Protein AF-A0A7W7RYU9-F1 (afdb_monomer_lite)

Radius of gyration: 37.53 Å; chains: 1; bounding box: 94×34×105 Å

Organism: NCBI:txid47479

Structure (mmCIF, N/CA/C/O backbone):
data_AF-A0A7W7RYU9-F1
#
_entry.id   AF-A0A7W7RYU9-F1
#
loop_
_atom_site.group_PDB
_atom_site.id
_atom_site.type_symbol
_atom_site.label_atom_id
_atom_site.label_alt_id
_atom_site.label_comp_id
_atom_site.label_asym_id
_atom_site.label_entity_id
_atom_site.label_seq_id
_atom_site.pdbx_PDB_ins_code
_atom_site.Cartn_x
_atom_site.Cartn_y
_atom_site.Cartn_z
_atom_site.occupancy
_atom_site.B_iso_or_equiv
_atom_site.auth_seq_id
_atom_site.auth_comp_id
_atom_site.auth_asym_id
_atom_site.auth_atom_id
_atom_site.pdbx_PDB_model_num
ATOM 1 N N . MET A 1 1 ? -8.422 -7.868 1.906 1.00 57.41 1 MET A N 1
ATOM 2 C CA . MET A 1 1 ? -9.436 -8.433 2.844 1.00 57.41 1 MET A CA 1
ATOM 3 C C . MET A 1 1 ? -8.757 -8.783 4.167 1.00 57.41 1 MET A C 1
ATOM 5 O O . MET A 1 1 ? -7.667 -9.340 4.126 1.00 57.41 1 MET A O 1
ATOM 9 N N . SER A 1 2 ? -9.335 -8.420 5.317 1.00 67.19 2 SER A N 1
ATOM 10 C CA . SER A 1 2 ? -8.742 -8.711 6.637 1.00 67.19 2 SER A CA 1
ATOM 11 C C . SER A 1 2 ? -8.926 -10.173 7.065 1.00 67.19 2 SER A C 1
ATOM 13 O O . SER A 1 2 ? -9.717 -10.900 6.459 1.00 67.19 2 SER A O 1
ATOM 15 N N . LYS A 1 3 ? -8.257 -10.588 8.151 1.00 63.41 3 LYS A N 1
ATOM 16 C CA . LYS A 1 3 ? -8.406 -11.928 8.753 1.00 63.41 3 LYS A CA 1
ATOM 17 C C . LYS A 1 3 ? -9.863 -12.324 9.041 1.00 63.41 3 LYS A C 1
ATOM 19 O O . LYS A 1 3 ? -10.215 -13.494 8.935 1.00 63.41 3 LYS A O 1
ATOM 24 N N . ASP A 1 4 ? -10.711 -11.346 9.356 1.00 58.25 4 ASP A N 1
ATOM 25 C CA . ASP A 1 4 ? -12.121 -11.551 9.711 1.00 58.25 4 ASP A CA 1
ATOM 26 C C . ASP A 1 4 ? -13.069 -11.440 8.500 1.00 58.25 4 ASP A C 1
ATOM 28 O O . ASP A 1 4 ? -14.263 -11.190 8.668 1.00 58.25 4 ASP A O 1
ATOM 32 N N . ASN A 1 5 ? -12.550 -11.581 7.273 1.00 61.59 5 ASN A N 1
ATOM 33 C CA . ASN A 1 5 ? -13.294 -11.424 6.016 1.00 61.59 5 ASN A CA 1
ATOM 34 C C . ASN A 1 5 ? -13.965 -10.049 5.842 1.00 61.59 5 ASN A C 1
ATOM 36 O O . ASN A 1 5 ? -15.003 -9.925 5.190 1.00 61.59 5 ASN A O 1
ATOM 40 N N . VAL A 1 6 ? -13.360 -8.992 6.388 1.00 61.28 6 VAL A N 1
ATOM 41 C CA . VAL A 1 6 ? -13.812 -7.623 6.126 1.00 61.28 6 VAL A CA 1
ATOM 42 C C . VAL A 1 6 ? -13.062 -7.067 4.917 1.00 61.28 6 VAL A C 1
ATOM 44 O O . VAL A 1 6 ? -11.830 -7.001 4.899 1.00 61.28 6 VAL A O 1
ATOM 47 N N . GLU A 1 7 ? -13.812 -6.669 3.894 1.00 68.25 7 GLU A N 1
ATOM 48 C CA . GLU A 1 7 ? -13.290 -5.923 2.751 1.00 68.25 7 GLU A CA 1
ATOM 49 C C . GLU A 1 7 ? -13.211 -4.442 3.103 1.00 68.25 7 GLU A C 1
ATOM 51 O O . GLU A 1 7 ? -14.199 -3.875 3.556 1.00 68.25 7 GLU A O 1
ATOM 56 N N . THR A 1 8 ? -12.048 -3.821 2.905 1.00 66.31 8 THR A N 1
ATOM 57 C CA . THR A 1 8 ? -11.808 -2.405 3.211 1.00 66.31 8 THR A CA 1
ATOM 58 C C . THR A 1 8 ? -11.007 -1.747 2.120 1.00 66.31 8 THR A C 1
ATOM 60 O O . THR A 1 8 ? -10.075 -2.352 1.590 1.00 66.31 8 THR A O 1
ATOM 63 N N . THR A 1 9 ? -11.325 -0.486 1.843 1.00 72.88 9 THR A N 1
ATOM 64 C CA . THR A 1 9 ? -10.570 0.290 0.864 1.00 72.88 9 THR A CA 1
ATOM 65 C C . THR A 1 9 ? -9.411 0.977 1.564 1.00 72.88 9 THR A C 1
ATOM 67 O O . THR A 1 9 ? -9.582 1.629 2.595 1.00 72.88 9 THR A O 1
ATOM 70 N N . VAL A 1 10 ? -8.218 0.824 1.001 1.00 70.81 10 VAL A N 1
ATOM 71 C CA . VAL A 1 10 ? -7.010 1.483 1.482 1.00 70.81 10 VAL A CA 1
ATOM 72 C C . VAL A 1 10 ? -6.432 2.292 0.335 1.00 70.81 10 VAL A C 1
ATOM 74 O O . VAL A 1 10 ? -6.175 1.763 -0.742 1.00 70.81 10 VAL A O 1
ATOM 77 N N . SER A 1 11 ? -6.223 3.584 0.574 1.00 75.50 11 SER A N 1
ATOM 78 C CA . SER A 1 11 ? -5.486 4.449 -0.346 1.00 75.50 11 SER A CA 1
ATOM 79 C C . SER A 1 11 ? -4.061 4.641 0.156 1.00 75.50 11 SER A C 1
ATOM 81 O O . SER A 1 11 ? -3.825 4.736 1.358 1.00 75.50 11 SER A O 1
ATOM 83 N N . GLY A 1 12 ? -3.099 4.733 -0.752 1.00 79.31 12 GLY A N 1
ATOM 84 C CA . GLY A 1 12 ? -1.705 4.932 -0.386 1.00 79.31 12 GLY A CA 1
ATOM 85 C C . GLY A 1 12 ? -0.906 5.590 -1.495 1.00 79.31 12 GLY A C 1
ATOM 86 O O . GLY A 1 12 ? -1.333 5.645 -2.648 1.00 79.31 12 GLY A O 1
ATOM 87 N N . VAL A 1 13 ? 0.263 6.096 -1.122 1.00 82.25 13 VAL A N 1
ATOM 88 C CA . VAL A 1 13 ? 1.255 6.643 -2.045 1.00 82.25 13 VAL A CA 1
ATOM 89 C C . VAL A 1 13 ? 2.537 5.841 -1.890 1.00 82.25 13 VAL A C 1
ATOM 91 O O . VAL A 1 13 ? 3.012 5.637 -0.773 1.00 82.25 13 VAL A O 1
ATOM 94 N N . ALA A 1 14 ? 3.083 5.396 -3.018 1.00 85.50 14 ALA A N 1
ATOM 95 C CA . ALA A 1 14 ? 4.393 4.772 -3.091 1.00 85.50 14 ALA A CA 1
ATOM 96 C C . ALA A 1 14 ? 5.376 5.742 -3.750 1.00 85.50 14 ALA A C 1
ATOM 98 O O . ALA A 1 14 ? 5.160 6.167 -4.887 1.00 85.50 14 ALA A O 1
ATOM 99 N N . THR A 1 15 ? 6.455 6.063 -3.045 1.00 86.00 15 THR A N 1
ATOM 100 C CA . THR A 1 15 ? 7.539 6.913 -3.537 1.00 86.00 15 THR A CA 1
ATOM 101 C C . THR A 1 15 ? 8.788 6.070 -3.735 1.00 86.00 15 THR A C 1
ATOM 103 O O . THR A 1 15 ? 9.236 5.365 -2.827 1.00 86.00 15 THR A O 1
ATOM 106 N N . PHE A 1 16 ? 9.358 6.150 -4.930 1.00 89.94 16 PHE A N 1
ATOM 107 C CA . PHE A 1 16 ? 10.529 5.383 -5.330 1.00 89.94 16 PHE A CA 1
ATOM 108 C C . PHE A 1 16 ? 11.350 6.166 -6.355 1.00 89.94 16 PHE A C 1
ATOM 110 O O . PHE A 1 16 ? 10.846 7.090 -6.998 1.00 89.94 16 PHE A O 1
ATOM 117 N N . THR A 1 17 ? 12.590 5.731 -6.540 1.00 90.25 17 THR A N 1
ATOM 118 C CA . THR A 1 17 ? 13.476 6.156 -7.627 1.00 90.25 17 THR A CA 1
ATOM 119 C C . THR A 1 17 ? 13.910 4.917 -8.405 1.00 90.25 17 THR A C 1
ATOM 121 O O . THR A 1 17 ? 13.978 3.820 -7.852 1.00 90.25 17 THR A O 1
ATOM 124 N N . LEU A 1 18 ? 14.173 5.050 -9.705 1.00 89.62 18 LEU A N 1
ATOM 125 C CA . LEU A 1 18 ? 14.740 3.942 -10.475 1.00 89.62 18 LEU A CA 1
ATOM 126 C C . LEU A 1 18 ? 16.192 3.708 -10.077 1.00 89.62 18 LEU A C 1
ATOM 128 O O . LEU A 1 18 ? 16.928 4.655 -9.802 1.00 89.62 18 LEU A O 1
ATOM 132 N N . ASN A 1 19 ? 16.615 2.451 -10.099 1.00 90.25 19 ASN A N 1
ATOM 133 C CA . ASN A 1 19 ? 18.013 2.112 -9.906 1.00 90.25 19 ASN A CA 1
ATOM 134 C C . ASN A 1 19 ? 18.860 2.744 -11.023 1.00 90.25 19 ASN A C 1
ATOM 136 O O . ASN A 1 19 ? 18.680 2.436 -12.201 1.00 90.25 19 ASN A O 1
ATOM 140 N N . THR A 1 20 ? 19.756 3.655 -10.646 1.00 89.06 20 THR A N 1
ATOM 141 C CA . THR A 1 20 ? 20.624 4.398 -11.564 1.00 89.06 20 THR A CA 1
ATOM 142 C C . THR A 1 20 ? 21.973 3.723 -11.822 1.00 89.06 20 THR A C 1
ATOM 144 O O . THR A 1 20 ? 22.787 4.286 -12.555 1.00 89.06 20 THR A O 1
ATOM 147 N N . ASP A 1 21 ? 22.221 2.518 -11.292 1.00 89.94 21 ASP A N 1
ATOM 148 C CA . ASP A 1 21 ? 23.340 1.687 -11.746 1.00 89.94 21 ASP A CA 1
ATOM 149 C C . ASP A 1 21 ? 23.207 1.418 -13.252 1.00 89.94 21 ASP A C 1
ATOM 151 O O . ASP A 1 21 ? 22.173 0.939 -13.723 1.00 89.94 21 ASP A O 1
ATOM 155 N N . CYS A 1 22 ? 24.260 1.706 -14.022 1.00 89.19 22 CYS A N 1
ATOM 156 C CA . CYS A 1 22 ? 24.199 1.687 -15.485 1.00 89.19 22 CYS A CA 1
ATOM 157 C C . CYS A 1 22 ? 23.720 0.344 -16.053 1.00 89.19 22 CYS A C 1
ATOM 159 O O . CYS A 1 22 ? 22.929 0.330 -16.997 1.00 89.19 22 CYS A O 1
ATOM 161 N N . LYS A 1 23 ? 24.183 -0.784 -15.498 1.00 90.44 23 LYS A N 1
ATOM 162 C CA . LYS A 1 23 ? 23.804 -2.115 -16.000 1.00 90.44 23 LYS A CA 1
ATOM 163 C C . LYS A 1 23 ? 22.353 -2.429 -15.664 1.00 90.44 23 LYS A C 1
ATOM 165 O O . LYS A 1 23 ? 21.607 -2.921 -16.510 1.00 90.44 23 LYS A O 1
ATOM 170 N N . THR A 1 24 ? 21.950 -2.118 -14.439 1.00 90.38 24 THR A N 1
ATOM 171 C CA . THR A 1 24 ? 20.587 -2.353 -13.962 1.00 90.38 24 THR A CA 1
ATOM 172 C C . THR A 1 24 ? 19.582 -1.490 -14.723 1.00 90.38 24 THR A C 1
ATOM 174 O O . THR A 1 24 ? 18.573 -2.001 -15.213 1.00 90.38 24 THR A O 1
ATOM 177 N N . LEU A 1 25 ? 19.898 -0.210 -14.923 1.00 89.62 25 LEU A N 1
ATOM 178 C CA . LEU A 1 25 ? 19.067 0.725 -15.674 1.00 89.62 25 LEU A CA 1
ATOM 179 C C . LEU A 1 25 ? 18.946 0.327 -17.151 1.00 89.62 25 LEU A C 1
ATOM 181 O O . LEU A 1 25 ? 17.851 0.361 -17.714 1.00 89.62 25 LEU A O 1
ATOM 185 N N . GLN A 1 26 ? 20.043 -0.110 -17.778 1.00 91.19 26 GLN A N 1
ATOM 186 C CA . GLN A 1 26 ? 20.004 -0.633 -19.145 1.00 91.19 26 GLN A CA 1
ATOM 187 C C . GLN A 1 26 ? 19.054 -1.833 -19.245 1.00 91.19 26 GLN A C 1
ATOM 189 O O . GLN A 1 26 ? 18.156 -1.844 -20.089 1.00 91.19 26 GLN A O 1
ATOM 194 N N . HIS A 1 27 ? 19.195 -2.817 -18.352 1.00 91.75 27 HIS A N 1
ATOM 195 C CA . HIS A 1 27 ? 18.322 -3.989 -18.344 1.00 91.75 27 HIS A CA 1
ATOM 196 C C . HIS A 1 27 ? 16.853 -3.636 -18.112 1.00 91.75 27 HIS A C 1
ATOM 198 O O . HIS A 1 27 ? 15.982 -4.233 -18.750 1.00 91.75 27 HIS A O 1
ATOM 204 N N . PHE A 1 28 ? 16.571 -2.659 -17.248 1.00 92.19 28 PHE A N 1
ATOM 205 C CA . PHE A 1 28 ? 15.221 -2.138 -17.066 1.00 92.19 28 PHE A CA 1
ATOM 206 C C . PHE A 1 28 ? 14.649 -1.612 -18.388 1.00 92.19 28 PHE A C 1
ATOM 208 O O . PHE A 1 28 ? 13.548 -2.002 -18.787 1.00 92.19 28 PHE A O 1
ATOM 215 N N . HIS A 1 29 ? 15.392 -0.764 -19.103 1.00 90.69 29 HIS A N 1
ATOM 216 C CA . HIS A 1 29 ? 14.929 -0.206 -20.372 1.00 90.69 29 HIS A CA 1
ATOM 217 C C . HIS A 1 29 ? 14.715 -1.284 -21.438 1.00 90.69 29 HIS A C 1
ATOM 219 O O . HIS A 1 29 ? 13.679 -1.277 -22.102 1.00 90.69 29 HIS A O 1
ATOM 225 N N . GLU A 1 30 ? 15.639 -2.234 -21.567 1.00 90.69 30 GLU A N 1
ATOM 226 C CA . GLU A 1 30 ? 15.567 -3.305 -22.564 1.00 90.69 30 GLU A CA 1
ATOM 227 C C . GLU A 1 30 ? 14.402 -4.270 -22.315 1.00 90.69 30 GLU A C 1
ATOM 229 O O . GLU A 1 30 ? 13.684 -4.635 -23.248 1.00 90.69 30 GLU A O 1
ATOM 234 N N . LYS A 1 31 ? 14.188 -4.680 -21.059 1.00 88.69 31 LYS A N 1
ATOM 235 C CA . LYS A 1 31 ? 13.199 -5.714 -20.714 1.00 88.69 31 LYS A CA 1
ATOM 236 C C . LYS A 1 31 ? 11.805 -5.156 -20.442 1.00 88.69 31 LYS A C 1
ATOM 238 O O . LYS A 1 31 ? 10.808 -5.800 -20.774 1.00 88.69 31 LYS A O 1
ATOM 243 N N . ILE A 1 32 ? 11.728 -3.980 -19.822 1.00 89.62 32 ILE A N 1
ATOM 244 C CA . ILE A 1 32 ? 10.477 -3.395 -19.327 1.00 89.62 32 ILE A CA 1
ATOM 245 C C . ILE A 1 32 ? 10.166 -2.102 -20.081 1.00 89.62 32 ILE A C 1
ATOM 247 O O . ILE A 1 32 ? 9.097 -1.983 -20.684 1.00 89.62 32 ILE A O 1
ATOM 251 N N . GLY A 1 33 ? 11.101 -1.151 -20.096 1.00 86.94 33 GLY A N 1
ATOM 252 C CA . GLY A 1 33 ? 10.869 0.191 -20.631 1.00 86.94 33 GLY A CA 1
ATOM 253 C C . GLY A 1 33 ? 10.376 0.192 -22.080 1.00 86.94 33 GLY A C 1
ATOM 254 O O . GLY A 1 33 ? 9.337 0.783 -22.381 1.00 86.94 33 GLY A O 1
ATOM 255 N N . LEU A 1 34 ? 11.058 -0.531 -22.970 1.00 88.62 34 LEU A N 1
ATOM 256 C CA . LEU A 1 34 ? 10.690 -0.636 -24.386 1.00 88.62 34 LEU A CA 1
ATOM 257 C C . LEU A 1 34 ? 9.351 -1.355 -24.592 1.00 88.62 34 LEU A C 1
ATOM 259 O O . LEU A 1 34 ? 8.515 -0.890 -25.368 1.00 88.62 34 LEU A O 1
ATOM 263 N N . LYS A 1 35 ? 9.107 -2.447 -23.857 1.00 89.75 35 LYS A N 1
ATOM 264 C CA . LYS A 1 35 ? 7.871 -3.241 -23.958 1.00 89.75 35 LYS A CA 1
ATOM 265 C C . LYS A 1 35 ? 6.627 -2.407 -23.653 1.00 89.75 35 LYS A C 1
ATOM 267 O O . LYS A 1 35 ? 5.607 -2.545 -24.326 1.00 89.75 35 LYS A O 1
ATOM 272 N N . PHE A 1 36 ? 6.709 -1.540 -22.648 1.00 90.12 36 PHE A N 1
ATOM 273 C CA . PHE A 1 36 ? 5.586 -0.703 -22.223 1.00 90.12 36 PHE A CA 1
ATOM 274 C C . PHE A 1 36 ? 5.569 0.680 -22.876 1.00 90.12 36 PHE A C 1
ATOM 276 O O . PHE A 1 36 ? 4.593 1.414 -22.693 1.00 90.12 36 PHE A O 1
ATOM 283 N N . ARG A 1 37 ? 6.606 1.024 -23.655 1.00 89.00 37 ARG A N 1
ATOM 284 C CA . ARG A 1 37 ? 6.866 2.387 -24.141 1.00 89.00 37 ARG A CA 1
ATOM 285 C C . ARG A 1 37 ? 6.907 3.385 -22.981 1.00 89.00 37 ARG A C 1
ATOM 287 O O . ARG A 1 37 ? 6.235 4.409 -23.001 1.00 89.00 37 ARG A O 1
ATOM 294 N N . ALA A 1 38 ? 7.636 3.038 -21.921 1.00 85.38 38 ALA A N 1
ATOM 295 C CA . ALA A 1 38 ? 7.793 3.855 -20.720 1.00 85.38 38 ALA A CA 1
ATOM 296 C C . ALA A 1 38 ? 8.761 5.027 -20.977 1.00 85.38 38 ALA A C 1
ATOM 298 O O . ALA A 1 38 ? 9.836 5.125 -20.394 1.00 85.38 38 ALA A O 1
ATOM 299 N N . TYR A 1 39 ? 8.378 5.903 -21.898 1.00 81.75 39 TYR A N 1
ATOM 300 C CA . TYR A 1 39 ? 8.991 7.195 -22.178 1.00 81.75 39 TYR A CA 1
ATOM 301 C C . TYR A 1 39 ? 7.879 8.251 -22.249 1.00 81.75 39 TYR A C 1
ATOM 303 O O . TYR A 1 39 ? 6.694 7.907 -22.277 1.00 81.75 39 TYR A O 1
ATOM 311 N N . TYR A 1 40 ? 8.252 9.527 -22.198 1.00 81.56 40 TYR A N 1
ATOM 312 C CA . TYR A 1 40 ? 7.301 10.624 -22.364 1.00 81.56 40 TYR A CA 1
ATOM 313 C C . TYR A 1 40 ? 7.102 10.910 -23.851 1.00 81.56 40 TYR A C 1
ATOM 315 O O . TYR A 1 40 ? 8.080 11.033 -24.587 1.00 81.56 40 TYR A O 1
ATOM 323 N N . GLU A 1 41 ? 5.849 11.029 -24.273 1.00 80.75 41 GLU A N 1
ATOM 324 C CA . GLU A 1 41 ? 5.453 11.405 -25.632 1.00 80.75 41 GLU A CA 1
ATOM 325 C C . GLU A 1 41 ? 4.430 12.538 -25.487 1.00 80.75 41 GLU A C 1
ATOM 327 O O . GLU A 1 41 ? 3.437 12.377 -24.783 1.00 80.75 41 GLU A O 1
ATOM 332 N N . ASP A 1 42 ? 4.739 13.724 -26.020 1.00 80.06 42 ASP A N 1
ATOM 333 C CA . ASP A 1 42 ? 3.897 14.932 -25.933 1.00 80.06 42 ASP A CA 1
ATOM 334 C C . ASP A 1 42 ? 3.455 15.338 -24.509 1.00 80.06 42 ASP A C 1
ATOM 336 O O . ASP A 1 42 ? 2.370 15.868 -24.285 1.00 80.06 42 ASP A O 1
ATOM 340 N N . GLY A 1 43 ? 4.316 15.100 -23.512 1.00 75.38 43 GLY A N 1
ATOM 341 C CA . GLY A 1 43 ? 4.021 15.386 -22.101 1.00 75.38 43 GLY A CA 1
ATOM 342 C C . GLY A 1 43 ? 3.140 14.332 -21.419 1.00 75.38 43 GLY A C 1
ATOM 343 O O . GLY A 1 43 ? 2.906 14.413 -20.212 1.00 75.38 43 GLY A O 1
ATOM 344 N N . GLU A 1 44 ? 2.710 13.303 -22.148 1.00 71.62 44 GLU A N 1
ATOM 345 C CA . GLU A 1 44 ? 1.970 12.168 -21.616 1.00 71.62 44 GLU A CA 1
ATOM 346 C C . GLU A 1 44 ? 2.888 10.986 -21.286 1.00 71.62 44 GLU A C 1
ATOM 348 O O . GLU A 1 44 ? 3.940 10.770 -21.887 1.00 71.62 44 GLU A O 1
ATOM 353 N N . SER A 1 45 ? 2.476 10.185 -20.302 1.00 82.38 45 SER A N 1
ATOM 354 C CA . SER A 1 45 ? 3.243 9.041 -19.797 1.00 82.38 45 SER A CA 1
ATOM 355 C C . SER A 1 45 ? 2.396 7.766 -19.727 1.00 82.38 45 SER A C 1
ATOM 357 O O . SER A 1 45 ? 2.477 6.974 -18.785 1.00 82.38 45 SER A O 1
ATOM 359 N N . ALA A 1 46 ? 1.554 7.533 -20.739 1.00 86.75 46 ALA A N 1
ATOM 360 C CA . ALA A 1 46 ? 0.663 6.369 -20.789 1.00 86.75 46 ALA A CA 1
ATOM 361 C C . ALA A 1 46 ? 1.418 5.028 -20.674 1.00 86.75 46 ALA A C 1
ATOM 363 O O . ALA A 1 46 ? 0.925 4.081 -20.052 1.00 86.75 46 ALA A O 1
ATOM 364 N N . GLY A 1 47 ? 2.632 4.936 -21.227 1.00 88.62 47 GLY A N 1
ATOM 365 C CA . GLY A 1 47 ? 3.494 3.764 -21.064 1.00 88.62 47 GLY A CA 1
ATOM 366 C C . GLY A 1 47 ? 3.979 3.562 -19.630 1.00 88.62 47 GLY A C 1
ATOM 367 O O . GLY A 1 47 ? 3.867 2.454 -19.103 1.00 88.62 47 GLY A O 1
ATOM 368 N N . TRP A 1 48 ? 4.407 4.637 -18.958 1.00 90.06 48 TRP A N 1
ATOM 369 C CA . TRP A 1 48 ? 4.751 4.607 -17.533 1.00 90.06 48 TRP A CA 1
ATOM 370 C C . TRP A 1 48 ? 3.566 4.173 -16.676 1.00 90.06 48 TRP A C 1
ATOM 372 O O . TRP A 1 48 ? 3.715 3.269 -15.861 1.00 90.06 48 TRP A O 1
ATOM 382 N N . ARG A 1 49 ? 2.371 4.734 -16.896 1.00 89.75 49 ARG A N 1
ATOM 383 C CA . ARG A 1 49 ? 1.166 4.354 -16.135 1.00 89.75 49 ARG A CA 1
ATOM 384 C C . ARG A 1 49 ? 0.851 2.861 -16.258 1.00 89.75 49 ARG A C 1
ATOM 386 O O . ARG A 1 49 ? 0.604 2.202 -15.253 1.00 89.75 49 ARG A O 1
ATOM 393 N N . ARG A 1 50 ? 0.890 2.303 -17.474 1.00 90.94 50 ARG A N 1
ATOM 394 C CA . ARG A 1 50 ? 0.643 0.864 -17.701 1.00 90.94 50 ARG A CA 1
ATOM 395 C C . ARG A 1 50 ? 1.707 -0.018 -17.049 1.00 90.94 50 ARG A C 1
ATOM 397 O O . ARG A 1 50 ? 1.368 -1.043 -16.457 1.00 90.94 50 ARG A O 1
ATOM 404 N N . MET A 1 51 ? 2.969 0.390 -17.144 1.00 92.81 51 MET A N 1
ATOM 405 C CA . MET A 1 51 ? 4.088 -0.315 -16.526 1.00 92.81 51 MET A CA 1
ATOM 406 C C . MET A 1 51 ? 3.948 -0.321 -15.000 1.00 92.81 51 MET A C 1
ATOM 408 O O . MET A 1 51 ? 3.920 -1.392 -14.399 1.00 92.81 51 MET A O 1
ATOM 412 N N . LEU A 1 52 ? 3.743 0.846 -14.383 1.00 91.25 52 LEU A N 1
ATOM 413 C CA . LEU A 1 52 ? 3.587 0.979 -12.933 1.00 91.25 52 LEU A CA 1
ATOM 414 C C . LEU A 1 52 ? 2.353 0.236 -12.414 1.00 91.25 52 LEU A C 1
ATOM 416 O O . LEU A 1 52 ? 2.419 -0.395 -11.365 1.00 91.25 52 LEU A O 1
ATOM 420 N N . ASN A 1 53 ? 1.251 0.207 -13.165 1.00 91.00 53 ASN A N 1
ATOM 421 C CA . ASN A 1 53 ? 0.100 -0.617 -12.792 1.00 91.00 53 ASN A CA 1
ATOM 422 C C . ASN A 1 53 ? 0.435 -2.118 -12.729 1.00 91.00 53 ASN A C 1
ATOM 424 O O . ASN A 1 53 ? -0.137 -2.838 -11.915 1.00 91.00 53 ASN A O 1
ATOM 428 N N . THR A 1 54 ? 1.359 -2.584 -13.570 1.00 90.94 54 THR A N 1
ATOM 429 C CA . THR A 1 54 ? 1.732 -4.001 -13.657 1.00 90.94 54 THR A CA 1
ATOM 430 C C . THR A 1 54 ? 2.792 -4.378 -12.624 1.00 90.94 54 THR A C 1
ATOM 432 O O . THR A 1 54 ? 2.635 -5.376 -11.931 1.00 90.94 54 THR A O 1
ATOM 435 N N . TYR A 1 55 ? 3.859 -3.584 -12.515 1.00 90.56 55 TYR A N 1
ATOM 436 C CA . TYR A 1 55 ? 5.035 -3.918 -11.703 1.00 90.56 55 TYR A CA 1
ATOM 437 C C . TYR A 1 55 ? 5.031 -3.300 -10.306 1.00 90.56 55 TYR A C 1
ATOM 439 O O . TYR A 1 55 ? 5.792 -3.750 -9.461 1.00 90.56 55 TYR A O 1
ATOM 447 N N . MET A 1 56 ? 4.188 -2.295 -10.053 1.00 89.38 56 MET A N 1
ATOM 448 C CA . MET A 1 56 ? 4.082 -1.656 -8.737 1.00 89.38 56 MET A CA 1
ATOM 449 C C . MET A 1 56 ? 2.705 -1.886 -8.126 1.00 89.38 56 MET A C 1
ATOM 451 O O . MET A 1 56 ? 2.608 -2.500 -7.070 1.00 89.38 56 MET A O 1
ATOM 455 N N . ARG A 1 57 ? 1.627 -1.448 -8.795 1.00 89.94 57 ARG A N 1
ATOM 456 C CA . ARG A 1 57 ? 0.272 -1.494 -8.219 1.00 89.94 57 ARG A CA 1
ATOM 457 C C . ARG A 1 57 ? -0.167 -2.919 -7.899 1.00 89.94 57 ARG A C 1
ATOM 459 O O . ARG A 1 57 ? -0.567 -3.181 -6.776 1.00 89.94 57 ARG A O 1
ATOM 466 N N . LEU A 1 58 ? -0.064 -3.843 -8.855 1.00 90.56 58 LEU A N 1
ATOM 467 C CA . LEU A 1 58 ? -0.507 -5.221 -8.641 1.00 90.56 58 LEU A CA 1
ATOM 468 C C . LEU A 1 58 ? 0.283 -5.936 -7.518 1.00 90.56 58 LEU A C 1
ATOM 470 O O . LEU A 1 58 ? -0.358 -6.536 -6.656 1.00 90.56 58 LEU A O 1
ATOM 474 N N . PRO A 1 59 ? 1.628 -5.871 -7.457 1.00 91.06 59 PRO A N 1
ATOM 475 C CA . PRO A 1 59 ? 2.383 -6.389 -6.314 1.00 91.06 59 PRO A CA 1
ATOM 476 C C . PRO A 1 59 ? 2.038 -5.723 -4.979 1.00 91.06 59 PRO A C 1
ATOM 478 O O . PRO A 1 59 ? 1.913 -6.421 -3.976 1.00 91.06 59 PRO A O 1
ATOM 481 N N . LEU A 1 60 ? 1.837 -4.401 -4.962 1.00 89.44 60 LEU A N 1
ATOM 482 C CA . LEU A 1 60 ? 1.434 -3.667 -3.760 1.00 89.44 60 LEU A CA 1
ATOM 483 C C . LEU A 1 60 ? 0.056 -4.098 -3.261 1.00 89.44 60 LEU A C 1
ATOM 485 O O . LEU A 1 60 ? -0.096 -4.357 -2.071 1.00 89.44 60 LEU A O 1
ATOM 489 N N . ASP A 1 61 ? -0.923 -4.230 -4.157 1.00 89.00 61 ASP A N 1
ATOM 490 C CA . ASP A 1 61 ? -2.264 -4.718 -3.822 1.00 89.00 61 ASP A CA 1
ATOM 491 C C . ASP A 1 61 ? -2.177 -6.120 -3.193 1.00 89.00 61 ASP A C 1
ATOM 493 O O . ASP A 1 61 ? -2.743 -6.368 -2.129 1.00 89.00 61 ASP A O 1
ATOM 497 N N . ARG A 1 62 ? -1.368 -7.015 -3.779 1.00 90.56 62 ARG A N 1
ATOM 498 C CA . ARG A 1 62 ? -1.132 -8.364 -3.234 1.00 90.56 62 ARG A CA 1
ATOM 499 C C . ARG A 1 62 ? -0.435 -8.338 -1.875 1.00 90.56 62 ARG A C 1
ATOM 501 O O . ARG A 1 62 ? -0.777 -9.144 -1.015 1.00 90.56 62 ARG A O 1
ATOM 508 N N . ALA A 1 63 ? 0.527 -7.440 -1.675 1.00 90.00 63 ALA A N 1
ATOM 509 C CA . ALA A 1 63 ? 1.222 -7.274 -0.400 1.00 90.00 63 ALA A CA 1
ATOM 510 C C . ALA A 1 63 ? 0.279 -6.764 0.694 1.00 90.00 63 ALA A C 1
ATOM 512 O O . ALA A 1 63 ? 0.297 -7.291 1.805 1.00 90.00 63 ALA A O 1
ATOM 513 N N . MET A 1 64 ? -0.572 -5.786 0.371 1.00 86.50 64 MET A N 1
ATOM 514 C CA . MET A 1 64 ? -1.604 -5.282 1.277 1.00 86.50 64 MET A CA 1
ATOM 515 C C . MET A 1 64 ? -2.591 -6.382 1.654 1.00 86.50 64 MET A C 1
ATOM 517 O O . MET A 1 64 ? -2.840 -6.579 2.840 1.00 86.50 64 MET A O 1
ATOM 521 N N . ASP A 1 65 ? -3.092 -7.145 0.682 1.00 86.62 65 ASP A N 1
ATOM 522 C CA . ASP A 1 65 ? -4.011 -8.251 0.950 1.00 86.62 65 ASP A CA 1
ATOM 523 C C . ASP A 1 65 ? -3.376 -9.351 1.803 1.00 86.62 65 ASP A C 1
ATOM 525 O O . ASP A 1 65 ? -3.980 -9.788 2.783 1.00 86.62 65 ASP A O 1
ATOM 529 N N . ALA A 1 66 ? -2.156 -9.775 1.467 1.00 88.19 66 ALA A N 1
ATOM 530 C CA . ALA A 1 66 ? -1.435 -10.793 2.224 1.00 88.19 66 ALA A CA 1
ATOM 531 C C . ALA A 1 66 ? -1.148 -10.330 3.660 1.00 88.19 66 ALA A C 1
ATOM 533 O O . ALA A 1 66 ? -1.408 -11.073 4.603 1.00 88.19 66 ALA A O 1
ATOM 534 N N . ALA A 1 67 ? -0.695 -9.084 3.842 1.00 87.12 67 ALA A N 1
ATOM 535 C CA . ALA A 1 67 ? -0.491 -8.516 5.168 1.00 87.12 67 ALA A CA 1
ATOM 536 C C . ALA A 1 67 ? -1.811 -8.437 5.941 1.00 87.12 67 ALA A C 1
ATOM 538 O O . ALA A 1 67 ? -1.870 -8.848 7.091 1.00 87.12 67 ALA A O 1
ATOM 539 N N . SER A 1 68 ? -2.893 -7.947 5.330 1.00 83.12 68 SER A N 1
ATOM 540 C CA . SER A 1 68 ? -4.190 -7.792 6.000 1.00 83.12 68 SER A CA 1
ATOM 541 C C . SER A 1 68 ? -4.789 -9.111 6.496 1.00 83.12 68 SER A C 1
ATOM 543 O O . SER A 1 68 ? -5.539 -9.089 7.470 1.00 83.12 68 SER A O 1
ATOM 545 N N . GLN A 1 69 ? -4.450 -10.254 5.896 1.00 82.50 69 GLN A N 1
ATOM 546 C CA . GLN A 1 69 ? -4.870 -11.572 6.389 1.00 82.50 69 GLN A CA 1
ATOM 547 C C . GLN A 1 69 ? -4.211 -11.964 7.721 1.00 82.50 69 GLN A C 1
ATOM 549 O O . GLN A 1 69 ? -4.735 -12.818 8.437 1.00 82.50 69 GLN A O 1
ATOM 554 N N . GLU A 1 70 ? -3.091 -11.336 8.083 1.00 83.38 70 GLU A N 1
ATOM 555 C CA . GLU A 1 70 ? -2.390 -11.589 9.346 1.00 83.38 70 GLU A CA 1
ATOM 556 C C . GLU A 1 70 ? -3.017 -10.816 10.526 1.00 83.38 70 GLU A C 1
ATOM 558 O O . GLU A 1 70 ? -2.818 -11.196 11.682 1.00 83.38 70 GLU A O 1
ATOM 563 N N . PHE A 1 71 ? -3.834 -9.786 10.259 1.00 77.50 71 PHE A N 1
ATOM 564 C CA . PHE A 1 71 ? -4.371 -8.879 11.281 1.00 77.50 71 PHE A CA 1
ATOM 565 C C . PHE A 1 71 ? -5.904 -8.844 11.317 1.00 77.50 71 PHE A C 1
ATOM 567 O O . PHE A 1 71 ? -6.594 -8.890 10.296 1.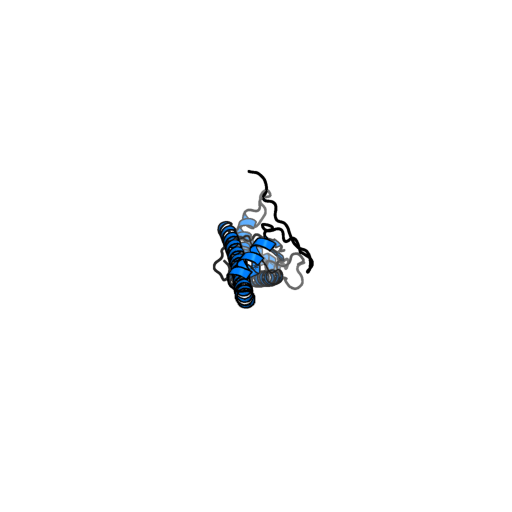00 77.50 71 PHE A O 1
ATOM 574 N N . GLU A 1 72 ? -6.449 -8.702 12.526 1.00 71.06 72 GLU A N 1
ATOM 575 C CA . GLU A 1 72 ? -7.881 -8.481 12.734 1.00 71.06 72 GLU A CA 1
ATOM 576 C C . GLU A 1 72 ? -8.283 -7.061 12.329 1.00 71.06 72 GLU A C 1
ATOM 578 O O . GLU A 1 72 ? -7.596 -6.078 12.633 1.00 71.06 72 GLU A O 1
ATOM 583 N N . TRP A 1 73 ? -9.455 -6.933 11.704 1.00 68.44 73 TRP A N 1
ATOM 584 C CA . TRP A 1 73 ? -9.963 -5.648 11.208 1.00 68.44 73 TRP A CA 1
ATOM 585 C C . TRP A 1 73 ? -10.066 -4.593 12.322 1.00 68.44 73 TRP A C 1
ATOM 587 O O . TRP A 1 73 ? -9.688 -3.431 12.152 1.00 68.44 73 TRP A O 1
ATOM 597 N N . ARG A 1 74 ? -10.555 -5.007 13.497 1.00 64.62 74 ARG A N 1
ATOM 598 C CA . ARG A 1 74 ? -10.733 -4.108 14.645 1.00 64.62 74 ARG A CA 1
ATOM 599 C C . ARG A 1 74 ? -9.404 -3.572 15.172 1.00 64.62 74 ARG A C 1
ATOM 601 O O . ARG A 1 74 ? -9.381 -2.429 15.626 1.00 64.62 74 ARG A O 1
ATOM 608 N N . GLY A 1 75 ? -8.334 -4.366 15.101 1.00 67.12 75 GLY A N 1
ATOM 609 C CA . GLY A 1 75 ? -6.986 -3.952 15.486 1.00 67.12 75 GLY A CA 1
ATOM 610 C C . GLY A 1 75 ? -6.430 -2.907 14.524 1.00 67.12 75 GLY A C 1
ATOM 611 O O . GLY A 1 75 ? -6.023 -1.836 14.961 1.00 67.12 75 GLY A O 1
ATOM 612 N N . LEU A 1 76 ? -6.540 -3.158 13.215 1.00 67.94 76 LEU A N 1
ATOM 613 C CA . LEU A 1 76 ? -6.110 -2.220 12.168 1.00 67.94 76 LEU A CA 1
ATOM 614 C C . LEU A 1 76 ? -6.802 -0.849 12.266 1.00 67.94 76 LEU A C 1
ATOM 616 O O . LEU A 1 76 ? -6.203 0.179 11.949 1.00 67.94 76 LEU A O 1
ATOM 620 N N . PHE A 1 77 ? -8.064 -0.823 12.702 1.00 67.12 77 PHE A N 1
ATOM 621 C CA . PHE A 1 77 ? -8.844 0.411 12.793 1.00 67.12 77 PHE A CA 1
ATOM 622 C C . PHE A 1 77 ? -8.654 1.187 14.109 1.00 67.12 77 PHE A C 1
ATOM 624 O O . PHE A 1 77 ? -8.703 2.423 14.085 1.00 67.12 77 PHE A O 1
ATOM 631 N N . ASN A 1 78 ? -8.480 0.490 15.241 1.00 63.72 78 ASN A N 1
ATOM 632 C CA . ASN A 1 78 ? -8.506 1.096 16.581 1.00 63.72 78 ASN A CA 1
ATOM 633 C C . ASN A 1 78 ? -7.137 1.196 17.270 1.00 63.72 78 ASN A C 1
ATOM 635 O O . ASN A 1 78 ? -7.009 2.008 18.185 1.00 63.72 78 ASN A O 1
ATOM 639 N N . ASP A 1 79 ? -6.135 0.402 16.874 1.00 71.50 79 ASP A N 1
ATOM 640 C CA . ASP A 1 79 ? -4.828 0.369 17.538 1.00 71.50 79 ASP A CA 1
ATOM 641 C C . ASP A 1 79 ? -3.708 0.920 16.627 1.00 71.50 79 ASP A C 1
ATOM 643 O O . ASP A 1 79 ? -3.357 0.301 15.616 1.00 71.50 79 ASP A O 1
ATOM 647 N N . PRO A 1 80 ? -3.097 2.069 16.981 1.00 71.62 80 PRO A N 1
ATOM 648 C CA . PRO A 1 80 ? -1.969 2.629 16.242 1.00 71.62 80 PRO A CA 1
ATOM 649 C C . PRO A 1 80 ? -0.754 1.699 16.131 1.00 71.62 80 PRO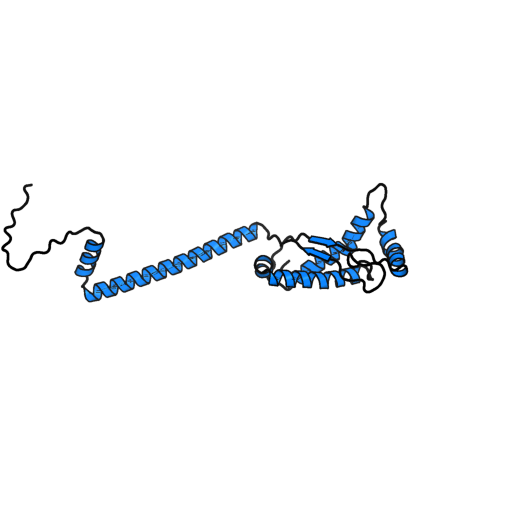 A C 1
ATOM 651 O O . PRO A 1 80 ? -0.036 1.777 15.137 1.00 71.62 80 PRO A O 1
ATOM 654 N N . LYS A 1 81 ? -0.506 0.826 17.118 1.00 78.12 81 LYS A N 1
ATOM 655 C CA . LYS A 1 81 ? 0.629 -0.110 17.088 1.00 78.12 81 LYS A CA 1
ATOM 656 C C . LYS A 1 81 ? 0.410 -1.204 16.054 1.00 78.12 81 LYS A C 1
ATOM 658 O O . LYS A 1 81 ? 1.278 -1.430 15.220 1.00 78.12 81 LYS A O 1
ATOM 663 N N . VAL A 1 82 ? -0.782 -1.801 16.052 1.00 77.75 82 VAL A N 1
ATOM 664 C CA . VAL A 1 82 ? -1.172 -2.812 15.059 1.00 77.75 82 VAL A CA 1
ATOM 665 C C . VAL A 1 82 ? -1.119 -2.225 13.646 1.00 77.75 82 VAL A C 1
ATOM 667 O O . VAL A 1 82 ? -0.671 -2.892 12.718 1.00 77.75 82 VAL A O 1
ATOM 670 N N . LYS A 1 83 ? -1.498 -0.950 13.476 1.00 75.00 83 LYS A N 1
ATOM 671 C CA . LYS A 1 83 ? -1.355 -0.247 12.192 1.00 75.00 83 LYS A CA 1
ATOM 672 C C . LYS A 1 83 ? 0.107 -0.121 11.757 1.00 75.00 83 LYS A C 1
ATOM 674 O O . LYS A 1 83 ? 0.406 -0.406 10.605 1.00 75.00 83 LYS A O 1
ATOM 679 N N . GLN A 1 84 ? 1.008 0.280 12.656 1.00 80.44 84 GLN A N 1
ATOM 680 C CA . GLN A 1 84 ? 2.439 0.388 12.340 1.00 80.44 84 GLN A CA 1
ATOM 681 C C . GLN A 1 84 ? 3.062 -0.969 11.996 1.00 80.44 84 GLN A C 1
ATOM 683 O O . GLN A 1 84 ? 3.839 -1.063 11.049 1.00 80.44 84 GLN A O 1
ATOM 688 N N . GLU A 1 85 ? 2.705 -2.026 12.727 1.00 85.19 85 GLU A N 1
ATOM 689 C CA . GLU A 1 85 ? 3.157 -3.391 12.436 1.00 85.19 85 GLU A CA 1
ATOM 690 C C . GLU A 1 85 ? 2.649 -3.874 11.075 1.00 85.19 85 GLU A C 1
ATOM 692 O O . GLU A 1 85 ? 3.415 -4.437 10.291 1.00 85.19 85 GLU A O 1
ATOM 697 N N . TRP A 1 86 ? 1.384 -3.595 10.757 1.00 85.50 86 TRP A N 1
ATOM 698 C CA . TRP A 1 86 ? 0.816 -3.892 9.448 1.00 85.50 86 TRP A CA 1
ATOM 699 C C . TRP A 1 86 ? 1.500 -3.100 8.328 1.00 85.50 86 TRP A C 1
ATOM 701 O O . TRP A 1 86 ? 1.872 -3.693 7.322 1.00 85.50 86 TRP A O 1
ATOM 711 N N . GLU A 1 87 ? 1.748 -1.798 8.498 1.00 81.88 87 GLU A N 1
ATOM 712 C CA . GLU A 1 87 ? 2.473 -0.978 7.513 1.00 81.88 87 GLU A CA 1
ATOM 713 C C . GLU A 1 87 ? 3.894 -1.506 7.269 1.00 81.88 87 GLU A C 1
ATOM 715 O O . GLU A 1 87 ? 4.314 -1.646 6.118 1.00 81.88 87 GLU A O 1
ATOM 720 N N . ALA A 1 88 ? 4.614 -1.872 8.333 1.00 84.75 88 ALA A N 1
ATOM 721 C CA . ALA A 1 88 ? 5.933 -2.490 8.226 1.00 84.75 88 ALA A CA 1
ATOM 722 C C . ALA A 1 88 ? 5.864 -3.834 7.484 1.00 84.75 88 ALA A C 1
ATOM 724 O O . ALA A 1 88 ? 6.696 -4.117 6.618 1.00 84.75 88 ALA A O 1
ATOM 725 N N . ARG A 1 89 ? 4.838 -4.646 7.767 1.00 88.06 89 ARG A N 1
ATOM 726 C CA . ARG A 1 89 ? 4.611 -5.927 7.091 1.00 88.06 89 ARG A CA 1
ATOM 727 C C . ARG A 1 89 ? 4.305 -5.750 5.605 1.00 88.06 89 ARG A C 1
ATOM 729 O O . ARG A 1 89 ? 4.873 -6.474 4.788 1.00 88.06 89 ARG A O 1
ATOM 736 N N . VAL A 1 90 ? 3.468 -4.771 5.256 1.00 87.38 90 VAL A N 1
ATOM 737 C CA . VAL A 1 90 ? 3.185 -4.397 3.865 1.00 87.38 90 VAL A CA 1
ATOM 738 C C . VAL A 1 90 ? 4.468 -3.975 3.161 1.00 87.38 90 VAL A C 1
ATOM 740 O O . VAL A 1 90 ? 4.704 -4.443 2.056 1.00 87.38 90 VAL A O 1
ATOM 743 N N . GLY A 1 91 ? 5.322 -3.162 3.790 1.00 84.38 91 GLY A N 1
ATOM 744 C CA . GLY A 1 91 ? 6.610 -2.756 3.214 1.00 84.38 91 GLY A CA 1
ATOM 745 C C . GLY A 1 91 ? 7.507 -3.941 2.845 1.00 84.38 91 GLY A C 1
ATOM 746 O O . GLY A 1 91 ? 8.007 -4.012 1.721 1.00 84.38 91 GLY A O 1
ATOM 747 N N . VAL A 1 92 ? 7.643 -4.917 3.750 1.00 87.31 92 VAL A N 1
ATOM 748 C CA . VAL A 1 92 ? 8.443 -6.133 3.513 1.00 87.31 92 VAL A CA 1
ATOM 749 C C . VAL A 1 92 ? 7.878 -6.964 2.357 1.00 87.31 92 VAL A C 1
ATOM 751 O O . VAL A 1 92 ? 8.623 -7.358 1.459 1.00 87.31 92 VAL A O 1
ATOM 754 N N . LEU A 1 93 ? 6.566 -7.223 2.360 1.00 89.81 93 LEU A N 1
ATOM 755 C CA . LEU A 1 93 ? 5.912 -8.023 1.318 1.00 89.81 93 LEU A CA 1
ATOM 756 C C . LEU A 1 93 ? 5.883 -7.301 -0.032 1.00 89.81 93 LEU A C 1
ATOM 758 O O . LEU A 1 93 ? 6.058 -7.931 -1.071 1.00 89.81 93 LEU A O 1
ATOM 762 N N . ALA A 1 94 ? 5.699 -5.981 -0.024 1.00 87.94 94 ALA A N 1
ATOM 763 C CA . ALA A 1 94 ? 5.710 -5.157 -1.222 1.00 87.94 94 ALA A CA 1
ATOM 764 C C . ALA A 1 94 ? 7.056 -5.250 -1.927 1.00 87.94 94 ALA A C 1
ATOM 766 O O . ALA A 1 94 ? 7.087 -5.508 -3.126 1.00 87.94 94 ALA A O 1
ATOM 767 N N . ARG A 1 95 ? 8.161 -5.106 -1.185 1.00 84.81 95 ARG A N 1
ATOM 768 C CA . ARG A 1 95 ? 9.506 -5.277 -1.740 1.00 84.81 95 ARG A CA 1
ATOM 769 C C . ARG A 1 95 ? 9.661 -6.641 -2.396 1.00 84.81 95 ARG A C 1
ATOM 771 O O . ARG A 1 95 ? 10.017 -6.706 -3.567 1.00 84.81 95 ARG A O 1
ATOM 778 N N . GLN A 1 96 ? 9.326 -7.700 -1.663 1.00 88.81 96 GLN A N 1
ATOM 779 C CA . GLN A 1 96 ? 9.451 -9.066 -2.156 1.00 88.81 96 GLN A CA 1
ATOM 780 C C . GLN A 1 96 ? 8.644 -9.278 -3.446 1.00 88.81 96 GLN A C 1
ATOM 782 O O . GLN A 1 96 ? 9.181 -9.745 -4.445 1.00 88.81 96 GLN A O 1
ATOM 787 N N . PHE A 1 97 ? 7.366 -8.894 -3.467 1.00 91.12 97 PHE A N 1
ATOM 788 C CA . PHE A 1 97 ? 6.521 -9.105 -4.642 1.00 91.12 97 PHE A CA 1
ATOM 789 C C . PHE A 1 97 ? 6.898 -8.209 -5.826 1.00 91.12 97 PHE A C 1
ATOM 791 O O . PHE A 1 97 ? 6.731 -8.628 -6.975 1.00 91.12 97 PHE A O 1
ATOM 798 N N . ILE A 1 98 ? 7.391 -6.990 -5.582 1.00 89.69 98 ILE A N 1
ATOM 799 C CA . ILE A 1 98 ? 7.894 -6.10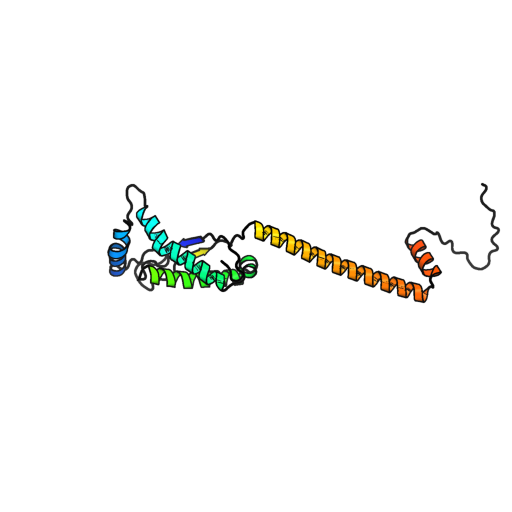5 -6.641 1.00 89.69 98 ILE A CA 1
ATOM 800 C C . ILE A 1 98 ? 9.153 -6.708 -7.259 1.00 89.69 98 ILE A C 1
ATOM 802 O O . ILE A 1 98 ? 9.216 -6.818 -8.482 1.00 89.69 98 ILE A O 1
ATOM 806 N N . GLU A 1 99 ? 10.113 -7.147 -6.446 1.00 87.44 99 GLU A N 1
ATOM 807 C CA . GLU A 1 99 ? 11.349 -7.781 -6.913 1.00 87.44 99 GLU A CA 1
ATOM 808 C C . GLU A 1 99 ? 11.052 -9.070 -7.695 1.00 87.44 99 GLU A C 1
ATOM 810 O O . GLU A 1 99 ? 11.535 -9.236 -8.814 1.00 87.44 99 GLU A O 1
ATOM 815 N N . GLU A 1 100 ? 10.169 -9.934 -7.183 1.00 88.69 100 GLU A N 1
ATOM 816 C CA . GLU A 1 100 ? 9.736 -11.162 -7.864 1.00 88.69 100 GLU A CA 1
ATOM 817 C C . GLU A 1 100 ? 9.048 -10.876 -9.209 1.00 88.69 100 GLU A C 1
ATOM 819 O O . GLU A 1 100 ? 9.270 -11.582 -10.195 1.00 88.69 100 GLU A O 1
ATOM 824 N N . THR A 1 101 ? 8.214 -9.834 -9.273 1.00 88.19 101 THR A N 1
ATOM 825 C CA . THR A 1 101 ? 7.469 -9.485 -10.494 1.00 88.19 101 THR A CA 1
ATOM 826 C C . THR A 1 101 ? 8.362 -8.793 -11.520 1.00 88.19 101 THR A C 1
ATOM 828 O O . THR A 1 101 ? 8.234 -9.032 -12.723 1.00 88.19 101 THR A O 1
ATOM 831 N N . ALA A 1 102 ? 9.251 -7.911 -11.065 1.00 86.12 102 ALA A N 1
ATOM 832 C CA . ALA A 1 102 ? 10.141 -7.140 -11.920 1.00 86.12 102 ALA A CA 1
ATOM 833 C C . ALA A 1 102 ? 11.376 -7.953 -12.351 1.00 86.12 102 ALA A C 1
ATOM 835 O O . ALA A 1 102 ? 11.896 -7.740 -13.446 1.00 86.12 102 ALA A O 1
ATOM 836 N N . GLY A 1 103 ? 11.791 -8.930 -11.543 1.00 85.38 103 GLY A N 1
ATOM 837 C CA . GLY A 1 103 ? 12.909 -9.840 -11.793 1.00 85.38 103 GLY A CA 1
ATOM 838 C C . GLY A 1 103 ? 14.290 -9.269 -11.456 1.00 85.38 103 GLY A C 1
ATOM 839 O O . GLY A 1 103 ? 15.288 -9.891 -11.822 1.00 85.38 103 GLY A O 1
ATOM 840 N N . ALA A 1 104 ? 14.347 -8.086 -10.836 1.00 85.25 104 ALA A N 1
ATOM 841 C CA . ALA A 1 104 ? 15.540 -7.438 -10.289 1.00 85.25 104 ALA A CA 1
ATOM 842 C C . ALA A 1 104 ? 15.151 -6.187 -9.472 1.00 85.25 104 ALA A C 1
ATOM 844 O O . ALA A 1 104 ? 14.027 -5.685 -9.583 1.00 85.25 104 ALA A O 1
ATOM 845 N N . ASP A 1 105 ? 16.126 -5.624 -8.755 1.00 86.31 105 ASP A N 1
ATOM 846 C CA . ASP A 1 105 ? 16.016 -4.386 -7.971 1.00 86.31 105 ASP A CA 1
ATOM 847 C C . ASP A 1 105 ? 16.005 -3.123 -8.847 1.00 86.31 105 ASP A C 1
ATOM 849 O O . ASP A 1 105 ? 16.939 -2.315 -8.860 1.00 86.31 105 ASP A O 1
ATOM 853 N N . TYR A 1 106 ? 14.939 -2.955 -9.631 1.00 88.44 106 TYR A N 1
ATOM 854 C CA . TYR A 1 106 ? 14.761 -1.784 -10.494 1.00 88.44 106 TYR A CA 1
ATOM 855 C C . TYR A 1 106 ? 14.206 -0.559 -9.760 1.00 88.44 106 TYR A C 1
ATOM 857 O O . TYR A 1 106 ? 14.407 0.564 -10.224 1.00 88.44 106 TYR A O 1
ATOM 865 N N . PHE A 1 107 ? 13.507 -0.758 -8.642 1.00 90.06 107 PHE A N 1
ATOM 866 C CA . PHE A 1 107 ? 12.826 0.297 -7.892 1.00 90.06 107 PHE A CA 1
ATOM 867 C C . PHE A 1 107 ? 13.441 0.421 -6.500 1.00 90.06 107 PHE A C 1
ATOM 869 O O . PHE A 1 107 ? 13.244 -0.447 -5.656 1.00 90.06 107 PHE A O 1
ATOM 876 N N . CYS A 1 108 ? 14.163 1.513 -6.267 1.00 88.94 108 CYS A N 1
ATOM 877 C CA . CYS A 1 108 ? 14.857 1.788 -5.016 1.00 88.94 108 CYS A CA 1
ATOM 878 C C . CYS A 1 108 ? 14.158 2.888 -4.210 1.00 88.94 108 CYS A C 1
ATOM 880 O O . CYS A 1 108 ? 13.267 3.599 -4.689 1.00 88.94 108 CYS A O 1
ATOM 882 N N . ASN A 1 109 ? 14.628 3.079 -2.980 1.00 87.25 109 ASN A N 1
ATOM 883 C CA . ASN A 1 109 ? 14.287 4.218 -2.142 1.00 87.25 109 ASN A CA 1
ATOM 884 C C . ASN A 1 109 ? 14.474 5.559 -2.880 1.00 87.25 109 ASN A C 1
ATOM 886 O O . ASN A 1 109 ? 15.385 5.723 -3.693 1.00 87.25 109 ASN A O 1
ATOM 890 N N . GLN A 1 110 ? 13.655 6.551 -2.525 1.00 82.75 110 GLN A N 1
ATOM 891 C CA . GLN A 1 110 ? 13.722 7.917 -3.056 1.00 82.75 110 GLN A CA 1
ATOM 892 C C . GLN A 1 110 ? 15.115 8.575 -2.963 1.00 82.75 110 GLN A C 1
ATOM 894 O O . GLN A 1 110 ? 15.456 9.396 -3.808 1.00 82.75 110 GLN A O 1
ATOM 899 N N . ASN A 1 111 ? 15.928 8.193 -1.973 1.0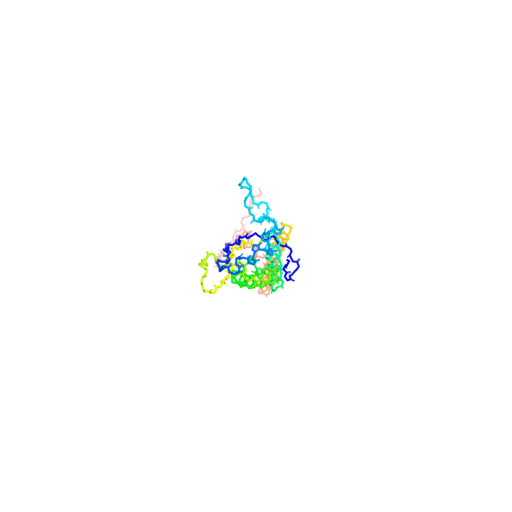0 82.94 111 ASN A N 1
ATOM 900 C CA . ASN A 1 111 ? 17.263 8.748 -1.733 1.00 82.94 111 ASN A CA 1
ATOM 901 C C . ASN A 1 111 ? 18.395 7.986 -2.448 1.00 82.94 111 ASN A C 1
ATOM 903 O O . ASN A 1 111 ? 19.566 8.279 -2.207 1.00 82.94 111 ASN A O 1
ATOM 907 N N . TYR A 1 112 ? 18.086 6.988 -3.279 1.00 84.12 112 TYR A N 1
ATOM 908 C CA . TYR A 1 112 ? 19.106 6.212 -3.981 1.00 84.12 112 TYR A CA 1
ATOM 909 C C . TYR A 1 112 ? 19.817 7.051 -5.052 1.00 84.12 112 TYR A C 1
ATOM 911 O O . TYR A 1 112 ? 19.172 7.679 -5.891 1.00 84.12 112 TYR A O 1
ATOM 919 N N . VAL A 1 113 ? 21.154 7.036 -5.042 1.00 81.44 113 VAL A N 1
ATOM 920 C CA . VAL A 1 113 ? 21.999 7.851 -5.939 1.00 81.44 113 VAL A CA 1
ATOM 921 C C . VAL A 1 113 ? 22.881 7.023 -6.884 1.00 81.44 113 VAL A C 1
ATOM 923 O O . VAL A 1 113 ? 23.792 7.565 -7.502 1.00 81.44 113 VAL A O 1
ATOM 926 N N . GLY A 1 114 ? 22.622 5.719 -7.028 1.00 77.50 114 GLY A N 1
ATOM 927 C CA . GLY A 1 114 ? 23.379 4.840 -7.940 1.00 77.50 114 GLY A CA 1
ATOM 928 C C . GLY A 1 114 ? 24.588 4.155 -7.312 1.00 77.50 114 GLY A C 1
ATOM 929 O O . GLY A 1 114 ? 25.344 3.477 -8.002 1.00 77.50 114 GLY A O 1
ATOM 930 N N . ASN A 1 115 ? 24.791 4.330 -6.006 1.00 73.88 115 ASN A N 1
ATOM 931 C CA . ASN A 1 115 ? 25.781 3.602 -5.228 1.00 73.88 115 ASN A CA 1
ATOM 932 C C . ASN A 1 115 ? 25.169 3.129 -3.897 1.00 73.88 115 ASN A C 1
ATOM 934 O O . ASN A 1 115 ? 24.263 3.759 -3.356 1.00 73.88 115 ASN A O 1
ATOM 938 N N . GLY A 1 116 ? 25.647 1.990 -3.391 1.00 75.31 116 GLY A N 1
ATOM 939 C CA . GLY A 1 116 ? 25.118 1.365 -2.174 1.00 75.31 116 GLY A CA 1
ATOM 940 C C . GLY A 1 116 ? 23.900 0.465 -2.409 1.00 75.31 116 GLY A C 1
ATOM 941 O O . GLY A 1 116 ? 23.591 0.097 -3.543 1.00 75.31 116 GLY A O 1
ATOM 942 N N . GLU A 1 117 ? 23.243 0.076 -1.317 1.00 79.25 117 GLU A N 1
ATOM 943 C CA . GLU A 1 117 ? 22.079 -0.814 -1.350 1.00 79.25 117 GLU A CA 1
ATOM 944 C C . GLU A 1 117 ? 20.851 -0.104 -1.938 1.00 79.25 117 GLU A C 1
ATOM 946 O O . GLU A 1 117 ? 20.505 1.017 -1.548 1.00 79.25 117 GLU A O 1
ATOM 951 N N . CYS A 1 118 ? 20.178 -0.772 -2.879 1.00 76.75 118 CYS A N 1
ATOM 952 C CA . CYS A 1 118 ? 18.866 -0.370 -3.373 1.00 76.75 118 CYS A CA 1
ATOM 953 C C . CYS A 1 118 ? 17.857 -0.597 -2.239 1.00 76.75 118 CYS A C 1
ATOM 955 O O . CYS A 1 118 ? 17.359 -1.697 -2.038 1.00 76.75 118 CYS A O 1
ATOM 957 N N . GLY A 1 119 ? 17.660 0.427 -1.408 1.00 79.12 119 GLY A N 1
ATOM 958 C CA . GLY A 1 119 ? 16.771 0.340 -0.252 1.00 79.12 119 GLY A CA 1
ATOM 959 C C . GLY A 1 119 ? 15.291 0.290 -0.634 1.00 79.12 119 GLY A C 1
ATOM 960 O O . GLY A 1 119 ? 14.916 0.511 -1.785 1.00 79.12 119 GLY A O 1
ATOM 961 N N . ASP A 1 120 ? 14.446 0.091 0.372 1.00 79.81 120 ASP A N 1
ATOM 962 C CA . ASP A 1 120 ? 13.007 -0.106 0.195 1.00 79.81 120 ASP A CA 1
ATOM 963 C C . ASP A 1 120 ? 12.290 1.160 -0.295 1.00 79.81 120 ASP A C 1
ATOM 965 O O . ASP A 1 120 ? 12.646 2.295 0.060 1.00 79.81 120 ASP A O 1
ATOM 969 N N . ILE A 1 121 ? 11.228 0.958 -1.080 1.00 82.88 121 ILE A N 1
ATOM 970 C CA . ILE A 1 121 ? 10.319 2.031 -1.487 1.00 82.88 121 ILE A CA 1
ATOM 971 C C . ILE A 1 121 ? 9.607 2.621 -0.265 1.00 82.88 121 ILE A C 1
ATOM 973 O O . ILE A 1 121 ? 9.266 1.919 0.687 1.00 82.88 121 ILE A O 1
ATOM 977 N N . SER A 1 122 ? 9.357 3.928 -0.290 1.00 79.81 122 SER A N 1
ATOM 978 C CA . SER A 1 122 ? 8.630 4.585 0.793 1.00 79.81 122 SER A CA 1
ATOM 979 C C . SER A 1 122 ? 7.132 4.458 0.548 1.00 79.81 122 SER A C 1
ATOM 981 O O . SER A 1 122 ? 6.620 4.938 -0.463 1.00 79.81 122 SER A O 1
ATOM 983 N N . LEU A 1 123 ? 6.429 3.805 1.471 1.00 80.69 123 LEU A N 1
ATOM 984 C CA . LEU A 1 123 ? 4.979 3.655 1.429 1.00 80.69 123 LEU A CA 1
ATOM 985 C C . LEU A 1 123 ? 4.342 4.551 2.484 1.00 80.69 123 LEU A C 1
ATOM 987 O O . LEU A 1 123 ? 4.669 4.471 3.663 1.00 80.69 123 LEU A O 1
ATOM 991 N N . THR A 1 124 ? 3.408 5.393 2.054 1.00 76.94 124 THR A N 1
ATOM 992 C CA . THR A 1 124 ? 2.532 6.153 2.947 1.00 76.94 124 THR A CA 1
ATOM 993 C C . THR A 1 124 ? 1.115 5.647 2.761 1.00 76.94 124 THR A C 1
ATOM 995 O O . THR A 1 124 ? 0.491 5.909 1.731 1.00 76.94 124 THR A O 1
ATOM 998 N N . ILE A 1 125 ? 0.613 4.905 3.745 1.00 76.19 125 ILE A N 1
ATOM 999 C CA . ILE A 1 125 ? -0.685 4.240 3.663 1.00 76.19 125 ILE A CA 1
ATOM 1000 C C . ILE A 1 125 ? -1.709 4.990 4.522 1.00 76.19 125 ILE A C 1
ATOM 1002 O O . ILE A 1 125 ? -1.514 5.228 5.718 1.00 76.19 125 ILE A O 1
ATOM 1006 N N . GLN A 1 126 ? -2.817 5.392 3.900 1.00 69.06 126 GLN A N 1
ATOM 1007 C CA . GLN A 1 126 ? -3.922 6.050 4.591 1.00 69.06 126 GLN A CA 1
ATOM 1008 C C . GLN A 1 126 ? -4.676 5.062 5.476 1.00 69.06 126 GLN A C 1
ATOM 1010 O O . GLN A 1 126 ? -4.528 3.843 5.380 1.00 69.06 126 GLN A O 1
ATOM 1015 N N . LYS A 1 127 ? -5.488 5.602 6.386 1.00 63.03 127 LYS A N 1
ATOM 1016 C CA . LYS A 1 127 ? -6.317 4.772 7.255 1.00 63.03 127 LYS A CA 1
ATOM 1017 C C . LYS A 1 127 ? -7.254 3.901 6.396 1.00 63.03 127 LYS A C 1
ATOM 1019 O O . LYS A 1 127 ? -7.915 4.452 5.520 1.00 63.03 127 LYS A O 1
ATOM 1024 N N . PRO A 1 128 ? -7.334 2.582 6.651 1.00 64.62 128 PRO A N 1
ATOM 1025 C CA . PRO A 1 128 ? -8.322 1.731 6.004 1.00 64.62 128 PRO A CA 1
ATOM 1026 C C . PRO A 1 128 ? -9.739 2.232 6.282 1.00 64.62 128 PRO A C 1
ATOM 1028 O O . PRO A 1 128 ? -10.120 2.417 7.444 1.00 64.62 128 PRO A O 1
ATOM 1031 N N . GLU A 1 129 ? -10.517 2.436 5.224 1.00 58.94 129 GLU A N 1
ATOM 1032 C CA . GLU A 1 129 ? -11.917 2.831 5.324 1.00 58.94 129 GLU A CA 1
ATOM 1033 C C . GLU A 1 129 ? -12.808 1.582 5.244 1.00 58.94 129 GLU A C 1
ATOM 1035 O O . GLU A 1 129 ? -12.797 0.872 4.227 1.00 58.94 129 GLU A O 1
ATOM 1040 N N . PRO A 1 130 ? -13.554 1.262 6.319 1.00 62.41 130 PRO A N 1
ATOM 1041 C CA . PRO A 1 130 ? -14.555 0.207 6.265 1.00 62.41 130 PRO A CA 1
ATOM 1042 C C . PRO A 1 130 ? -15.719 0.580 5.344 1.00 62.41 130 PRO A C 1
ATOM 1044 O O . PRO A 1 130 ? -16.064 1.757 5.232 1.00 62.41 130 PRO A O 1
ATOM 1047 N N . PRO A 1 131 ? -16.412 -0.420 4.781 1.00 58.91 131 PRO A N 1
ATOM 1048 C CA . PRO A 1 131 ? -17.655 -0.203 4.067 1.00 58.91 131 PRO A CA 1
ATOM 1049 C C . PRO A 1 131 ? -18.708 0.365 5.023 1.00 58.91 131 PRO A C 1
ATOM 1051 O O . PRO A 1 131 ? -18.833 -0.066 6.172 1.00 58.91 131 PRO A O 1
ATOM 1054 N N . GLU A 1 132 ? -19.496 1.319 4.532 1.00 60.44 132 GLU A N 1
ATOM 1055 C CA . GLU A 1 132 ? -20.477 2.076 5.322 1.00 60.44 132 GLU A CA 1
ATOM 1056 C C . GLU A 1 132 ? -21.479 1.165 6.055 1.00 60.44 132 GLU A C 1
ATOM 1058 O O . GLU A 1 132 ? -21.804 1.383 7.225 1.00 60.44 132 GLU A O 1
ATOM 1063 N N . ALA A 1 133 ? -21.879 0.062 5.415 1.00 56.72 133 ALA A N 1
ATOM 1064 C CA . ALA A 1 133 ? -22.734 -0.959 6.014 1.00 56.72 133 ALA A CA 1
ATOM 1065 C C . ALA A 1 133 ? -22.128 -1.560 7.296 1.00 56.72 133 ALA A C 1
ATOM 1067 O O . ALA A 1 133 ? -22.834 -1.730 8.291 1.00 56.72 133 ALA A O 1
ATOM 1068 N N . LEU A 1 134 ? -20.817 -1.818 7.318 1.00 59.69 134 LEU A N 1
ATOM 1069 C CA . LEU A 1 134 ? -20.132 -2.355 8.492 1.00 59.69 134 LEU A CA 1
ATOM 1070 C C . LEU A 1 134 ? -20.018 -1.309 9.605 1.00 59.69 134 LEU A C 1
ATOM 1072 O O . LEU A 1 134 ? -20.181 -1.654 10.772 1.00 59.69 134 LEU A O 1
ATOM 1076 N N . VAL A 1 135 ? -19.788 -0.038 9.258 1.00 60.00 135 VAL A N 1
ATOM 1077 C CA . VAL A 1 135 ? -19.780 1.070 10.230 1.00 60.00 135 VAL A CA 1
ATOM 1078 C C . VAL A 1 135 ? -21.140 1.196 10.906 1.00 60.00 135 VAL A C 1
ATOM 1080 O O . VAL A 1 135 ? -21.207 1.282 12.131 1.00 60.00 135 VAL A O 1
ATOM 1083 N N . SER A 1 136 ? -22.221 1.143 10.124 1.00 57.12 136 SER A N 1
ATOM 1084 C CA . SER A 1 136 ? -23.583 1.204 10.655 1.00 57.12 136 SER A CA 1
ATOM 1085 C C . SER A 1 136 ? -23.892 0.017 11.574 1.00 57.12 136 SER A C 1
ATOM 1087 O O . SER A 1 136 ? -24.375 0.2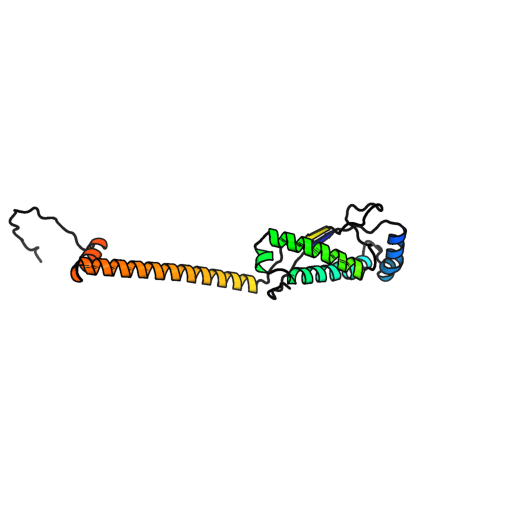13 12.687 1.00 57.12 136 SER A O 1
ATOM 1089 N N . ALA A 1 137 ? -23.513 -1.202 11.175 1.00 57.34 137 ALA A N 1
ATOM 1090 C CA . ALA A 1 137 ? -23.707 -2.403 11.977 1.00 57.34 137 ALA A CA 1
ATOM 1091 C C . ALA A 1 137 ? -22.882 -2.374 13.274 1.00 57.34 137 ALA A C 1
ATOM 1093 O O . ALA A 1 137 ? -23.399 -2.738 14.327 1.00 57.34 137 ALA A O 1
ATOM 1094 N N . LEU A 1 138 ? -21.635 -1.888 13.234 1.00 60.09 138 LEU A N 1
ATOM 1095 C CA . LEU A 1 138 ? -20.798 -1.683 14.423 1.00 60.09 138 LEU A CA 1
ATOM 1096 C C . LEU A 1 138 ? -21.389 -0.633 15.361 1.00 60.09 138 LEU A C 1
ATOM 1098 O O . LEU A 1 138 ? -21.399 -0.849 16.571 1.00 60.09 138 LEU A O 1
ATOM 1102 N N . ALA A 1 139 ? -21.897 0.477 14.824 1.00 58.91 139 ALA A N 1
ATOM 1103 C CA . ALA A 1 139 ? -22.565 1.501 15.617 1.00 58.91 139 ALA A CA 1
ATOM 1104 C C . ALA A 1 139 ? -23.825 0.936 16.293 1.00 58.91 139 ALA A C 1
ATOM 1106 O O . ALA A 1 139 ? -24.028 1.153 17.487 1.00 58.91 139 ALA A O 1
ATOM 1107 N N . SER A 1 140 ? -24.625 0.142 15.574 1.00 56.84 140 SER A N 1
ATOM 1108 C CA . SER A 1 140 ? -25.792 -0.548 16.134 1.00 56.84 140 SER A CA 1
ATOM 1109 C C . SER A 1 140 ? -25.415 -1.620 17.160 1.00 56.84 140 SER A C 1
ATOM 1111 O O . SER A 1 140 ? -26.063 -1.716 18.196 1.00 56.84 140 SER A O 1
ATOM 1113 N N . GLU A 1 141 ? -24.358 -2.403 16.931 1.00 59.47 141 GLU A N 1
ATOM 1114 C CA . GLU A 1 141 ? -23.878 -3.417 17.879 1.00 59.47 141 GLU A CA 1
ATOM 1115 C C . GLU A 1 141 ? -23.323 -2.765 19.153 1.00 59.47 141 GLU A C 1
ATOM 1117 O O . GLU A 1 141 ? -23.586 -3.235 20.260 1.00 59.47 141 GLU A O 1
ATOM 1122 N N . GLN A 1 142 ? -22.577 -1.665 19.022 1.00 59.59 142 GLN A N 1
ATOM 1123 C CA . GLN A 1 142 ? -22.084 -0.895 20.163 1.00 59.59 142 GLN A CA 1
ATOM 1124 C C . GLN A 1 142 ? -23.226 -0.228 20.927 1.00 59.59 142 GLN A C 1
ATOM 1126 O O . GLN A 1 142 ? -23.223 -0.282 22.156 1.00 59.59 142 GLN A O 1
ATOM 1131 N N . ALA A 1 143 ? -24.222 0.326 20.232 1.00 56.25 143 ALA A N 1
ATOM 1132 C CA . ALA A 1 143 ? -25.431 0.850 20.857 1.00 56.25 143 ALA A CA 1
ATOM 1133 C C . ALA A 1 143 ? -26.182 -0.257 21.612 1.00 56.25 143 ALA A C 1
ATOM 1135 O O . ALA A 1 143 ? -26.463 -0.099 22.795 1.00 56.25 143 ALA A O 1
ATOM 1136 N N . ALA A 1 144 ? -26.393 -1.423 20.996 1.00 57.31 144 ALA A N 1
ATOM 1137 C CA . ALA A 1 144 ? -27.053 -2.562 21.629 1.00 57.31 144 ALA A CA 1
ATOM 1138 C C . ALA A 1 144 ? -26.252 -3.129 22.813 1.00 57.31 144 ALA A C 1
ATOM 1140 O O . ALA A 1 144 ? -26.830 -3.543 23.816 1.00 57.31 144 ALA A O 1
ATOM 1141 N N . LYS A 1 145 ? -24.916 -3.151 22.748 1.00 60.72 145 LYS A N 1
ATOM 1142 C CA . LYS A 1 145 ? -24.060 -3.520 23.888 1.00 60.72 145 LYS A CA 1
ATOM 1143 C C . LYS A 1 145 ? -24.151 -2.490 25.007 1.00 60.72 145 LYS A C 1
ATOM 1145 O O . LYS A 1 145 ? -24.293 -2.886 26.159 1.00 60.72 145 LYS A O 1
ATOM 1150 N N . ALA A 1 146 ? -24.108 -1.199 24.691 1.00 57.00 146 ALA A N 1
ATOM 1151 C CA . ALA A 1 146 ? -24.269 -0.130 25.670 1.00 57.00 146 ALA A CA 1
ATOM 1152 C C . ALA A 1 146 ? -25.654 -0.181 26.329 1.00 57.00 146 ALA A C 1
ATOM 1154 O O . ALA A 1 146 ? -25.753 -0.070 27.548 1.00 57.00 146 ALA A O 1
ATOM 1155 N N . GLU A 1 147 ? -26.708 -0.440 25.556 1.00 65.31 147 GLU A N 1
ATOM 1156 C CA . GLU A 1 147 ? -28.066 -0.647 26.055 1.00 65.31 147 GLU A CA 1
ATOM 1157 C C . GLU A 1 147 ? -28.175 -1.909 26.904 1.00 65.31 147 GLU A C 1
ATOM 1159 O O . GLU A 1 147 ? -28.749 -1.849 27.983 1.00 65.31 147 GLU A O 1
ATOM 1164 N N . ASN A 1 148 ? -27.580 -3.031 26.495 1.00 65.19 148 ASN A N 1
ATOM 1165 C CA . ASN A 1 148 ? -27.573 -4.259 27.291 1.00 65.19 148 ASN A CA 1
ATOM 1166 C C . ASN A 1 148 ? -26.787 -4.102 28.593 1.00 65.19 148 ASN A C 1
ATOM 1168 O O . ASN A 1 148 ? -27.221 -4.602 29.627 1.00 65.19 148 ASN A O 1
ATOM 1172 N N . VAL A 1 149 ? -25.661 -3.386 28.582 1.00 66.06 149 VAL A N 1
ATOM 1173 C CA . VAL A 1 149 ? -24.911 -3.050 29.800 1.00 66.06 149 VAL A CA 1
ATOM 1174 C C . VAL A 1 149 ? -25.732 -2.111 30.678 1.00 66.06 149 VAL A C 1
ATOM 1176 O O . VAL A 1 149 ? -25.859 -2.358 31.875 1.00 66.06 149 VAL A O 1
ATOM 1179 N N . ALA A 1 150 ? -26.354 -1.083 30.103 1.00 61.72 150 ALA A N 1
ATOM 1180 C CA . ALA A 1 150 ? -27.235 -0.177 30.830 1.00 61.72 150 ALA A CA 1
ATOM 1181 C C . ALA A 1 150 ? -28.456 -0.914 31.401 1.00 61.72 150 ALA A C 1
ATOM 1183 O O . ALA A 1 150 ? -28.865 -0.645 32.526 1.00 61.72 150 ALA A O 1
ATOM 1184 N N . GLN A 1 151 ? -29.013 -1.879 30.675 1.00 56.62 151 GLN A N 1
ATOM 1185 C CA . GLN A 1 151 ? -30.137 -2.699 31.106 1.00 56.62 151 GLN A CA 1
ATOM 1186 C C . GLN A 1 151 ? -29.710 -3.707 32.172 1.00 56.62 151 GLN A C 1
ATOM 1188 O O . GLN A 1 151 ? -30.423 -3.887 33.153 1.00 56.62 151 GLN A O 1
ATOM 1193 N N . ALA A 1 152 ? -28.528 -4.311 32.053 1.00 66.62 152 ALA A N 1
ATOM 1194 C CA . ALA A 1 152 ? -27.943 -5.151 33.091 1.00 66.62 152 ALA A CA 1
ATOM 1195 C C . ALA A 1 152 ? -27.683 -4.345 34.373 1.00 66.62 152 ALA A C 1
ATOM 1197 O O . ALA A 1 152 ? -28.007 -4.815 35.461 1.00 66.62 152 ALA A O 1
ATOM 1198 N N . GLN A 1 153 ? -27.194 -3.107 34.257 1.00 61.06 153 GLN A N 1
ATOM 1199 C CA . GLN A 1 153 ? -27.028 -2.187 35.385 1.00 61.06 153 GLN A CA 1
ATOM 1200 C C . GLN A 1 153 ? -28.371 -1.751 35.984 1.00 61.06 153 GLN A C 1
ATOM 1202 O O . GLN A 1 153 ? -28.509 -1.723 37.205 1.00 61.06 153 GLN A O 1
ATOM 1207 N N . ARG A 1 154 ? -29.390 -1.464 35.161 1.00 59.50 154 ARG A N 1
ATOM 1208 C CA . ARG A 1 154 ? -30.758 -1.174 35.628 1.00 59.50 154 ARG A CA 1
ATOM 1209 C C . ARG A 1 154 ? -31.359 -2.377 36.349 1.00 59.50 154 ARG A C 1
ATOM 1211 O O . ARG A 1 154 ? -31.881 -2.217 37.444 1.00 59.50 154 ARG A O 1
ATOM 1218 N N . ASN A 1 155 ? -31.231 -3.578 35.791 1.00 56.62 155 ASN A N 1
ATOM 1219 C CA . ASN A 1 155 ? -31.709 -4.818 36.400 1.00 56.62 155 ASN A CA 1
ATOM 1220 C C . ASN A 1 155 ? -30.967 -5.132 37.707 1.00 56.62 155 ASN A C 1
ATOM 1222 O O . ASN A 1 155 ? -31.590 -5.575 38.671 1.00 56.62 155 ASN A O 1
ATOM 1226 N N . ALA A 1 156 ? -29.658 -4.869 37.771 1.00 58.72 156 ALA A N 1
ATOM 1227 C CA . ALA A 1 156 ? -28.878 -4.980 38.999 1.00 58.72 156 ALA A CA 1
ATOM 1228 C C . ALA A 1 156 ? -29.346 -3.965 40.056 1.00 58.72 156 ALA A C 1
ATOM 1230 O O . ALA A 1 156 ? -29.580 -4.351 41.198 1.00 58.72 156 ALA A O 1
ATOM 1231 N N . LYS A 1 157 ? -29.583 -2.704 39.667 1.00 59.50 157 LYS A N 1
ATOM 1232 C CA . LYS A 1 157 ? -30.095 -1.652 40.558 1.00 59.50 157 LYS A CA 1
ATOM 1233 C C . LYS A 1 157 ? -31.495 -1.977 41.094 1.00 59.50 157 LYS A C 1
ATOM 1235 O O . LYS A 1 157 ? -31.725 -1.901 42.297 1.00 59.50 157 LYS A O 1
ATOM 1240 N N . VAL A 1 158 ? -32.408 -2.425 40.232 1.00 54.12 158 VAL A N 1
ATOM 1241 C CA . VAL A 1 158 ? -33.760 -2.853 40.629 1.00 54.12 158 VAL A CA 1
ATOM 1242 C C . VAL A 1 158 ? -33.702 -4.060 41.570 1.00 54.12 158 VAL A C 1
ATOM 1244 O O . VAL A 1 158 ? -34.444 -4.106 42.545 1.00 54.12 158 VAL A O 1
ATOM 1247 N N . ARG A 1 159 ? -32.794 -5.021 41.349 1.00 52.28 159 ARG A N 1
ATOM 1248 C CA . ARG A 1 159 ? -32.585 -6.139 42.285 1.00 52.28 159 ARG A CA 1
ATOM 1249 C C . ARG A 1 159 ? -32.111 -5.668 43.662 1.00 52.28 159 ARG A C 1
ATOM 1251 O O . ARG A 1 159 ? -32.692 -6.099 44.653 1.00 52.28 159 ARG A O 1
ATOM 1258 N N . THR A 1 160 ? -31.147 -4.748 43.729 1.00 54.19 160 THR A N 1
ATOM 1259 C CA . THR A 1 160 ? -30.688 -4.167 45.006 1.00 54.19 160 THR A CA 1
ATOM 1260 C C . THR A 1 160 ? -31.770 -3.331 45.702 1.00 54.19 160 THR A C 1
ATOM 1262 O O . THR A 1 160 ? -31.881 -3.333 46.928 1.00 54.19 160 THR A O 1
ATOM 1265 N N . GLU A 1 161 ? -32.635 -2.657 44.939 1.00 51.78 161 GLU A N 1
ATOM 1266 C CA . GLU A 1 161 ? -33.790 -1.936 45.484 1.00 51.78 161 GLU A CA 1
ATOM 1267 C C . GLU A 1 161 ? -34.849 -2.911 46.028 1.00 51.78 161 GLU A C 1
ATOM 1269 O O . GLU A 1 161 ? -35.369 -2.709 47.120 1.00 51.78 161 GLU A O 1
ATOM 1274 N N . ILE A 1 162 ? -35.121 -4.023 45.337 1.00 49.28 162 ILE A N 1
ATOM 1275 C CA . ILE A 1 162 ? -36.048 -5.062 45.814 1.00 49.28 162 ILE A CA 1
ATOM 1276 C C . ILE A 1 162 ? -35.518 -5.753 47.080 1.00 49.28 162 ILE A C 1
ATOM 1278 O O . ILE A 1 162 ? -36.303 -6.043 47.984 1.00 49.28 162 ILE A O 1
ATOM 1282 N N . GLU A 1 163 ? -34.215 -6.023 47.167 1.00 53.53 163 GLU A N 1
ATOM 1283 C CA . GLU A 1 163 ? -33.592 -6.596 48.369 1.00 53.53 163 GLU A CA 1
ATOM 1284 C C . GLU A 1 163 ? -33.644 -5.626 49.555 1.00 53.53 163 GLU A C 1
ATOM 1286 O O . GLU A 1 163 ? -34.109 -6.014 50.626 1.00 53.53 163 GLU A O 1
ATOM 1291 N N . SER A 1 164 ? -33.314 -4.346 49.354 1.00 47.19 164 SER A N 1
ATOM 1292 C CA . SER A 1 164 ? -33.424 -3.341 50.424 1.00 47.19 164 SER A CA 1
ATOM 1293 C C . SER A 1 164 ? -34.872 -3.115 50.882 1.00 47.19 164 SER A C 1
ATOM 1295 O O . SER A 1 164 ? -35.117 -2.954 52.078 1.00 47.19 164 SER A O 1
ATOM 1297 N N . ILE A 1 165 ? -35.857 -3.192 49.975 1.00 49.25 165 ILE A N 1
ATOM 1298 C CA . ILE A 1 165 ? -37.286 -3.162 50.328 1.00 49.25 165 ILE A CA 1
ATOM 1299 C C . ILE A 1 165 ? -37.682 -4.402 51.146 1.00 49.25 165 ILE A C 1
ATOM 1301 O O . ILE A 1 165 ? -38.429 -4.270 52.115 1.00 49.25 165 ILE A O 1
ATOM 1305 N N . LYS A 1 166 ? -37.189 -5.602 50.811 1.00 47.44 166 LYS A N 1
ATOM 1306 C CA . LYS A 1 166 ? -37.467 -6.829 51.585 1.00 47.44 166 LYS A CA 1
ATOM 1307 C C . LYS A 1 166 ? -36.882 -6.769 52.996 1.00 47.44 166 LYS A C 1
ATOM 1309 O O . LYS A 1 166 ? -37.563 -7.174 53.939 1.00 47.44 166 LYS A O 1
ATOM 1314 N N . ASP A 1 167 ? -35.677 -6.230 53.149 1.00 46.38 167 ASP A N 1
ATOM 1315 C CA . ASP A 1 167 ? -35.048 -6.048 54.459 1.00 46.38 167 ASP A CA 1
ATOM 1316 C C . ASP A 1 167 ? -35.783 -4.993 55.301 1.00 46.38 167 ASP A C 1
ATOM 1318 O O . ASP A 1 167 ? -36.058 -5.224 56.480 1.00 46.38 167 ASP A O 1
ATOM 1322 N N . LEU A 1 168 ? -36.227 -3.891 54.687 1.00 39.69 168 LEU A N 1
ATOM 1323 C CA . LEU A 1 168 ? -37.092 -2.892 55.330 1.00 39.69 168 LEU A CA 1
ATOM 1324 C C . LEU A 1 168 ? -38.441 -3.479 55.777 1.00 39.69 168 LEU A C 1
ATOM 1326 O O . LEU A 1 168 ? -38.884 -3.218 56.896 1.00 39.69 168 LEU A O 1
ATOM 1330 N N . VAL A 1 169 ? -39.082 -4.314 54.950 1.00 44.78 169 VAL A N 1
ATOM 1331 C CA . VAL A 1 169 ? -40.337 -5.012 55.297 1.00 44.78 169 VAL A CA 1
ATOM 1332 C C . VAL A 1 169 ? -40.129 -6.006 56.446 1.00 44.78 169 VAL A C 1
ATOM 1334 O O . VAL A 1 169 ? -41.015 -6.153 57.289 1.00 44.78 169 VAL A O 1
ATOM 1337 N N . LYS A 1 170 ? -38.965 -6.662 56.525 1.00 44.84 170 LYS A N 1
ATOM 1338 C CA . LYS A 1 170 ? -38.628 -7.610 57.599 1.00 44.84 170 LYS A CA 1
ATOM 1339 C C . LYS A 1 170 ? -38.421 -6.923 58.954 1.00 44.84 170 LYS A C 1
ATOM 1341 O O . LYS A 1 170 ? -38.736 -7.518 59.980 1.00 44.84 170 LYS A O 1
ATOM 1346 N N . VAL A 1 171 ? -37.923 -5.685 58.955 1.00 50.97 171 VAL A N 1
ATOM 1347 C CA . VAL A 1 171 ? -37.681 -4.888 60.173 1.00 50.97 171 VAL A CA 1
ATOM 1348 C C . VAL A 1 171 ? -38.932 -4.126 60.633 1.00 50.97 171 VAL A C 1
ATOM 1350 O O . VAL A 1 171 ? -39.165 -4.019 61.833 1.00 50.97 171 VAL A O 1
ATOM 1353 N N . LEU A 1 172 ? -39.749 -3.609 59.707 1.00 43.41 172 LEU A N 1
ATOM 1354 C CA . LEU A 1 172 ? -40.870 -2.700 60.015 1.00 43.41 172 LEU A CA 1
ATOM 1355 C C . LEU A 1 172 ? -42.269 -3.335 59.887 1.00 43.41 172 LEU A C 1
ATOM 1357 O O . LEU A 1 172 ? -43.263 -2.722 60.276 1.00 43.41 172 LEU A O 1
ATOM 1361 N N . GLY A 1 173 ? -42.371 -4.545 59.332 1.00 46.03 173 GLY A N 1
ATOM 1362 C CA . GLY A 1 173 ? -43.639 -5.189 58.983 1.00 46.03 173 GLY A CA 1
ATOM 1363 C C . GLY A 1 173 ? -44.303 -4.601 57.718 1.00 46.03 173 GLY A C 1
ATOM 1364 O O . GLY A 1 173 ? -43.971 -3.492 57.287 1.00 46.03 173 GLY A O 1
ATOM 1365 N N . PRO A 1 174 ? -45.274 -5.311 57.099 1.00 46.31 174 PRO A N 1
ATOM 1366 C CA . PRO A 1 174 ? -45.852 -4.935 55.799 1.00 46.31 174 PRO A CA 1
ATOM 1367 C C . PRO A 1 174 ? -46.523 -3.556 55.786 1.00 46.31 174 PRO A C 1
ATOM 1369 O O . PRO A 1 174 ? -46.468 -2.848 54.786 1.00 46.31 174 PRO A O 1
ATOM 1372 N N . GLN A 1 175 ? -47.138 -3.159 56.904 1.00 42.75 175 GLN A N 1
ATOM 1373 C CA . GLN A 1 175 ? -47.826 -1.869 57.034 1.00 42.75 175 GLN A CA 1
ATOM 1374 C C . GLN A 1 175 ? -46.850 -0.715 57.340 1.00 42.75 175 GLN A C 1
ATOM 1376 O O . GLN A 1 175 ? -47.077 0.409 56.896 1.00 42.75 175 GLN A O 1
ATOM 1381 N N . GLY A 1 176 ? -45.724 -0.987 58.016 1.00 44.47 176 GLY A N 1
ATOM 1382 C CA . GLY A 1 176 ? -44.686 0.008 58.312 1.00 44.47 176 GLY A CA 1
ATOM 1383 C C . GLY A 1 176 ? -43.863 0.413 57.085 1.00 44.47 176 GLY A C 1
ATOM 1384 O O . GLY A 1 176 ? -43.547 1.589 56.918 1.00 44.47 176 GLY A O 1
ATOM 1385 N N . ALA A 1 177 ? -43.589 -0.526 56.172 1.00 45.16 177 ALA A N 1
ATOM 1386 C CA . ALA A 1 177 ? -42.886 -0.240 54.916 1.00 45.16 177 ALA A CA 1
ATOM 1387 C C . ALA A 1 177 ? -43.698 0.664 53.964 1.00 45.16 177 ALA A C 1
ATOM 1389 O O . ALA A 1 177 ? -43.134 1.542 53.309 1.00 45.16 177 ALA A O 1
ATOM 1390 N N . VAL A 1 178 ? -45.026 0.496 53.933 1.00 49.19 178 VAL A N 1
ATOM 1391 C CA . VAL A 1 178 ? -45.942 1.351 53.155 1.00 49.19 178 VAL A CA 1
ATOM 1392 C C . VAL A 1 178 ? -46.010 2.761 53.748 1.00 49.19 178 VAL A C 1
ATOM 1394 O O . VAL A 1 178 ? -45.944 3.740 53.004 1.00 49.19 178 VAL A O 1
ATOM 1397 N N . LEU A 1 179 ? -46.068 2.882 55.080 1.00 46.41 179 LEU A N 1
ATOM 1398 C CA . LEU A 1 179 ? -46.088 4.177 55.765 1.00 46.41 179 LEU A CA 1
ATOM 1399 C C . LEU A 1 179 ? -44.771 4.950 55.563 1.00 46.41 179 LEU A C 1
ATOM 1401 O O . LEU A 1 179 ? -44.794 6.148 55.298 1.00 46.41 179 LEU A O 1
ATOM 1405 N N . TRP A 1 180 ? -43.622 4.266 55.607 1.00 45.56 180 TRP A N 1
ATOM 1406 C CA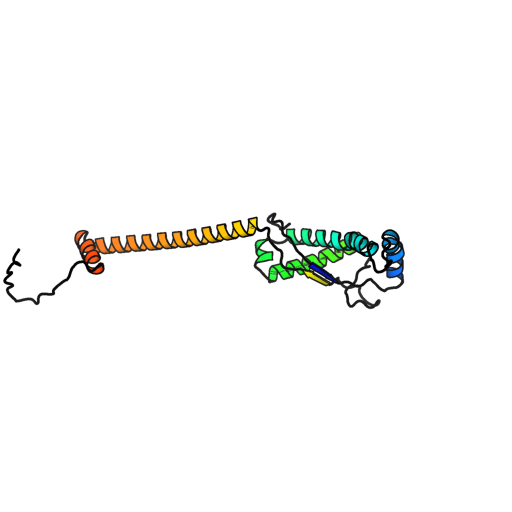 . TRP A 1 180 ? -42.308 4.885 55.398 1.00 45.56 180 TRP A CA 1
ATOM 1407 C C . TRP A 1 180 ? -42.104 5.358 53.947 1.00 45.56 180 TRP A C 1
ATOM 1409 O O . TRP A 1 180 ? -41.628 6.471 53.723 1.00 45.56 180 TRP A O 1
ATOM 1419 N N . GLN A 1 181 ? -42.553 4.578 52.952 1.00 48.75 181 GLN A N 1
ATOM 1420 C CA . GLN A 1 181 ? -42.571 5.021 51.549 1.00 48.75 181 GLN A CA 1
ATOM 1421 C C . GLN A 1 181 ? -43.527 6.201 51.308 1.00 48.75 181 GLN A C 1
ATOM 1423 O O . GLN A 1 181 ? -43.208 7.080 50.508 1.00 48.75 181 GLN A O 1
ATOM 1428 N N . ALA A 1 182 ? -44.677 6.249 51.987 1.00 45.47 182 ALA A N 1
ATOM 1429 C CA . ALA A 1 182 ? -45.624 7.362 51.884 1.00 45.47 182 ALA A CA 1
ATOM 1430 C C . ALA A 1 182 ? -45.084 8.658 52.523 1.00 45.47 182 ALA A C 1
ATOM 1432 O O . ALA A 1 182 ? -45.307 9.744 51.985 1.00 45.47 182 ALA A O 1
ATOM 1433 N N . ILE A 1 183 ? -44.316 8.550 53.617 1.00 48.41 183 ILE A N 1
ATOM 1434 C CA . ILE A 1 183 ? -43.609 9.677 54.249 1.00 48.41 183 ILE A CA 1
ATOM 1435 C C . ILE A 1 183 ? -42.483 10.194 53.337 1.00 48.41 183 ILE A C 1
ATOM 1437 O O . ILE A 1 183 ? -42.392 11.398 53.114 1.00 48.41 183 ILE A O 1
ATOM 1441 N N . GLN A 1 184 ? -41.675 9.311 52.732 1.00 51.06 184 GLN A N 1
ATOM 1442 C CA . GLN A 1 184 ? -40.629 9.712 51.773 1.00 51.06 184 GLN A CA 1
ATOM 1443 C C . GLN A 1 184 ? -41.189 10.385 50.512 1.00 51.06 184 GLN A C 1
ATOM 1445 O O . GLN A 1 184 ? -40.572 11.300 49.971 1.00 51.06 184 GLN A O 1
ATOM 1450 N N . LYS A 1 185 ? -42.363 9.944 50.046 1.00 46.94 185 LYS A N 1
ATOM 1451 C CA . LYS A 1 185 ? -43.084 10.551 48.916 1.00 46.94 185 LYS A CA 1
ATOM 1452 C C . LYS A 1 185 ? -43.881 11.805 49.307 1.00 46.94 185 LYS A C 1
ATOM 1454 O O . LYS A 1 185 ? -44.577 12.358 48.461 1.00 46.94 185 LYS A O 1
ATOM 1459 N N . GLY A 1 186 ? -43.775 12.261 50.560 1.00 41.84 186 GLY A N 1
ATOM 1460 C CA . GLY A 1 186 ? -44.339 13.527 51.037 1.00 41.84 186 GLY A CA 1
ATOM 1461 C C . GLY A 1 186 ? -45.860 13.540 51.220 1.00 41.84 186 GLY A C 1
ATOM 1462 O O . GLY A 1 186 ? -46.449 14.614 51.256 1.00 41.84 186 GLY A O 1
ATOM 1463 N N . GLN A 1 187 ? -46.516 12.379 51.321 1.00 45.16 187 GLN A N 1
ATOM 1464 C CA . GLN A 1 187 ? -47.983 12.277 51.374 1.00 45.16 187 GLN A CA 1
ATOM 1465 C C . GLN A 1 187 ? -48.572 12.279 52.800 1.00 45.16 187 GLN A C 1
ATOM 1467 O O . GLN A 1 187 ? -49.791 12.230 52.947 1.00 45.16 187 GLN A O 1
ATOM 1472 N N . VAL A 1 188 ? -47.747 12.358 53.856 1.00 39.47 188 VAL A N 1
ATOM 1473 C CA . VAL A 1 188 ? -48.204 12.408 55.260 1.00 39.47 188 VAL A CA 1
ATOM 1474 C C . VAL A 1 188 ? -47.355 13.399 56.067 1.00 39.47 188 VAL A C 1
ATOM 1476 O O . VAL A 1 188 ? -46.133 13.282 56.096 1.00 39.47 188 VAL A O 1
ATOM 1479 N N . SER A 1 189 ? -48.002 14.356 56.745 1.00 39.19 189 SER A N 1
ATOM 1480 C CA . SER A 1 189 ? -47.365 15.278 57.699 1.00 39.19 189 SER A CA 1
ATOM 1481 C C . SER A 1 189 ? -47.457 14.704 59.113 1.00 39.19 189 SER A C 1
ATOM 1483 O O . SER A 1 189 ? -48.554 14.460 59.617 1.00 39.19 189 SER A O 1
ATOM 1485 N N . VAL A 1 190 ? -46.309 14.464 59.746 1.00 42.91 190 VAL A N 1
ATOM 1486 C CA . VAL A 1 190 ? -46.227 13.962 61.123 1.00 42.91 190 VAL A CA 1
ATOM 1487 C C . VAL A 1 190 ? -46.063 15.160 62.056 1.00 42.91 190 VAL A C 1
ATOM 1489 O O . VAL A 1 190 ? -45.023 15.814 62.042 1.00 42.91 190 VAL A O 1
ATOM 1492 N N . VAL A 1 191 ? -47.078 15.449 62.873 1.00 44.41 191 VAL A N 1
ATOM 1493 C CA . VAL A 1 191 ? -46.976 16.432 63.963 1.00 44.41 191 VAL A CA 1
ATOM 1494 C C . VAL A 1 191 ? -46.555 15.688 65.236 1.00 44.41 191 VAL A C 1
ATOM 1496 O O . VAL A 1 191 ? -47.331 14.865 65.728 1.00 44.41 191 VAL A O 1
ATOM 1499 N N . PRO A 1 192 ? -45.346 15.913 65.779 1.00 43.22 192 PRO A N 1
ATOM 1500 C CA . PRO A 1 192 ? -44.930 15.276 67.022 1.00 43.22 192 PRO A CA 1
ATOM 1501 C C . PRO A 1 192 ? -45.684 15.892 68.208 1.00 43.22 192 PRO A C 1
ATOM 1503 O O . PRO A 1 192 ? -45.637 17.102 68.421 1.00 43.22 192 PRO A O 1
ATOM 1506 N N . VAL A 1 193 ? -46.370 15.059 68.994 1.00 42.28 193 VAL A N 1
ATOM 1507 C CA . VAL A 1 193 ? -47.050 15.485 70.228 1.00 42.28 193 VAL A CA 1
ATOM 1508 C C . VAL A 1 193 ? -46.136 15.190 71.427 1.00 42.28 193 VAL A C 1
ATOM 1510 O O . VAL A 1 193 ? -45.764 14.029 71.618 1.00 42.28 193 VAL A O 1
ATOM 1513 N N . PRO A 1 194 ? -45.754 16.186 72.249 1.00 40.31 194 PRO A N 1
ATOM 1514 C CA . PRO A 1 194 ? -45.003 15.951 73.481 1.00 40.31 194 PRO A CA 1
ATOM 1515 C C . PRO A 1 194 ? -45.866 15.221 74.517 1.00 40.31 194 PRO A C 1
ATOM 1517 O O . PRO A 1 194 ? -47.040 15.551 74.706 1.00 40.31 194 PRO A O 1
ATOM 1520 N N . GLN A 1 195 ? -45.288 14.232 75.202 1.00 39.62 195 GLN A N 1
ATOM 1521 C CA . GLN A 1 195 ? -45.997 13.439 76.209 1.00 39.62 195 GLN A CA 1
ATOM 1522 C C . GLN A 1 195 ? -46.545 14.328 77.339 1.00 39.62 195 GLN A C 1
ATOM 1524 O O . GLN A 1 195 ? -45.779 15.000 78.024 1.00 39.62 195 GLN A O 1
ATOM 1529 N N . GLY A 1 196 ? -47.870 14.294 77.543 1.00 46.62 196 GLY A N 1
ATOM 1530 C CA . GLY A 1 196 ? -48.534 14.861 78.726 1.00 46.62 196 GLY A CA 1
ATOM 1531 C C . GLY A 1 196 ? -49.655 15.882 78.492 1.00 46.62 196 GLY A C 1
ATOM 1532 O O . GLY A 1 196 ? -50.127 16.460 79.465 1.00 46.62 196 GLY A O 1
ATOM 1533 N N . SER A 1 197 ? -50.115 16.124 77.261 1.00 43.34 197 SER A N 1
ATOM 1534 C CA . SER A 1 197 ? -51.208 17.079 76.994 1.00 43.34 197 SER A CA 1
ATOM 1535 C C . SER A 1 197 ? -52.489 16.392 76.496 1.00 43.34 197 SER A C 1
ATOM 1537 O O . SER A 1 197 ? -52.453 15.542 75.610 1.00 43.34 197 SER A O 1
ATOM 1539 N N . ASN A 1 198 ? -53.636 16.763 77.081 1.00 41.88 198 ASN A N 1
ATOM 1540 C CA . ASN A 1 198 ? -54.963 16.328 76.636 1.00 41.88 198 ASN A CA 1
ATOM 1541 C C . ASN A 1 198 ? -55.338 17.076 75.349 1.00 41.88 198 ASN A C 1
ATOM 1543 O O . ASN A 1 198 ? -55.505 18.296 75.365 1.00 41.88 198 ASN A O 1
ATOM 1547 N N . LEU A 1 199 ? -55.488 16.347 74.242 1.00 43.94 199 LEU A N 1
ATOM 1548 C CA . LEU A 1 199 ? -55.979 16.884 72.973 1.00 43.94 199 LEU A CA 1
ATOM 1549 C C . LEU A 1 199 ? -57.513 16.864 72.958 1.00 43.94 199 LEU A C 1
ATOM 1551 O O . LEU A 1 199 ? -58.122 15.797 72.990 1.00 43.94 199 LEU A O 1
ATOM 1555 N N . ASN A 1 200 ? -58.132 18.043 72.870 1.00 40.53 200 ASN A N 1
ATOM 1556 C CA . ASN A 1 200 ? -59.533 18.179 72.480 1.00 40.53 200 ASN A CA 1
ATOM 1557 C C . ASN A 1 200 ? -59.587 18.308 70.951 1.00 40.53 200 ASN A C 1
ATOM 1559 O O . ASN A 1 200 ? -59.073 19.278 70.393 1.00 40.53 200 ASN A O 1
ATOM 1563 N N . ILE A 1 201 ? -60.146 17.306 70.271 1.00 50.25 201 ILE A N 1
ATOM 1564 C CA . ILE A 1 201 ? -60.263 17.285 68.810 1.00 50.25 201 ILE A CA 1
ATOM 1565 C C . ILE A 1 201 ? -61.606 17.919 68.444 1.00 50.25 201 ILE A C 1
ATOM 1567 O O . ILE A 1 201 ? -62.644 17.268 68.534 1.00 50.25 201 ILE A O 1
ATOM 1571 N N . THR A 1 202 ? -61.592 19.179 68.009 1.00 41.97 202 THR A N 1
ATOM 1572 C CA . THR A 1 202 ? -62.753 19.782 67.340 1.00 41.97 202 THR A CA 1
ATOM 1573 C C . THR A 1 202 ? -62.686 19.436 65.848 1.00 41.97 202 THR A C 1
ATOM 1575 O O . THR A 1 202 ? -61.703 19.800 65.198 1.00 41.97 202 THR A O 1
ATOM 1578 N N . PRO A 1 203 ? -63.681 18.732 65.279 1.00 44.03 203 PRO A N 1
ATOM 1579 C CA . PRO A 1 203 ? -63.685 18.411 63.858 1.00 44.03 203 PRO A CA 1
ATOM 1580 C C . PRO A 1 203 ? -63.873 19.675 62.998 1.00 44.03 203 PRO A C 1
ATOM 1582 O O . PRO A 1 203 ? -64.633 20.565 63.391 1.00 44.03 203 PRO A O 1
ATOM 1585 N N . PRO A 1 204 ? -63.222 19.765 61.822 1.00 40.66 204 PRO A N 1
ATOM 1586 C CA . PRO A 1 204 ? -63.446 20.861 60.888 1.00 40.66 204 PRO A CA 1
ATOM 1587 C C . PRO A 1 204 ? -64.880 20.812 60.346 1.00 40.66 204 PRO A C 1
ATOM 1589 O O . PRO A 1 204 ? -65.404 19.743 60.025 1.00 40.66 204 PRO A O 1
ATOM 1592 N N . ALA A 1 205 ? -65.517 21.983 60.283 1.00 45.34 205 ALA A N 1
ATOM 1593 C CA . ALA A 1 205 ? -66.840 22.155 59.698 1.00 45.34 205 ALA A CA 1
ATOM 1594 C C . ALA A 1 205 ? -66.843 21.687 58.232 1.00 45.34 205 ALA A C 1
ATOM 1596 O O . ALA A 1 205 ? -65.868 21.908 57.513 1.00 45.34 205 ALA A O 1
ATOM 1597 N N . ARG A 1 206 ? -67.930 21.006 57.847 1.00 41.94 206 ARG A N 1
ATOM 1598 C CA . ARG A 1 206 ? -68.195 20.535 56.479 1.00 41.94 206 ARG A CA 1
ATOM 1599 C C . ARG A 1 206 ? -68.148 21.660 55.456 1.00 41.94 206 ARG A C 1
ATOM 1601 O O . ARG A 1 206 ? -68.655 22.755 55.784 1.00 41.94 206 ARG A O 1
#

Sequence (206 aa):
MSKDNVETTVSGVATFTLNTDCKTLQHFHEKIGLKFRAYYEDGESAGWRRMLNTYMRLPLDRAMDAASQEFEWRGLFNDPKVKQEWEARVGVLARQFIEETAGADYFCNQNYVGNGECGDISLTIQKPEPPEALVSALASEQAAKAENVAQAQRNAKVRTEIESIKDLVKVLGPQGAVLWQAIQKGQVSVVPVPQGSNLNITPPAR

Foldseek 3Di:
DALVPFDWDKDKDWAWDFQPQPVLVVCCCVPQCVVLVQDDDPNDRNSVVVSCCQLQVVQLVVLLVVLRSVDDPCCLQPPPVSVVVSVVSSQVSSVVSSCVRSVHLGIADNPDDNDDDRHTIDMDMDRIGGDPVVVVVVVVVVVVVVVVVVVVVVVVVVVVVVVVLVVVCVVQPPVRSVVVVCVVVVNDDDDDDPPDDDDDDDDDDD

Secondary structure (DSSP, 8-state):
--TTS---B--EEEE-EE---HHHHHHHIIIIIHHHT-S-BTTB-HHHHHHHIIIIIHHHHHHHHHHHTTS-HHHHHH-HHHHHHHHHHHHHHHHHHHHHHHSS--EE-TT--SSS---PPEEEEPPPBPPHHHHHHHHHHHHHHHHHHHHHHHHHHHHHHHHHHHHHHHHHHHHHHHHHHHHHTT-----PPPTT-----PPPP-

pLDDT: mean 70.43, std 17.43, range [39.19, 92.81]